Protein AF-A0A348NH69-F1 (afdb_monomer_lite)

Radius of gyration: 19.24 Å; chains: 1; bounding box: 49×35×61 Å

Sequence (227 aa):
MDYQLKTNKATSDFSSMLSFMEHLNDTSVANYKNVLESTLDVDSWLKALAVAFLVGNPDDYRNDANNYYIFFYEGKAVYIPYDNDQCLGIGWNPFGDQSSDLSYLVNMDIYYQRTAQSWFTTADLPLVVNVLQYEDYQTTYENYLYQYTDPDDGIFDYLEFRSEFLTARALYQDELNQQSHLGVRYFSLEDRWIPESWMSHDMMTAEDYYAQKASFVRASVDYHRTH

Secondary structure (DSSP, 8-state):
-----SS-TTT--SHHHHHHHHHHH-TTSTTHHHHHHHHB-HHHHHHHHHHHHHHT-TTSHHHHS-SEEEEEETTEEEEEE---SS-TT----TT--S----THHHHS-TT-----STT--GGG-HHHHHHHTSHHHHHHHHHHHHHHT-TTT-S--HHHHHHHHHHHHHHHHHHHHHH-TTS-----SS-----TTT--SSPPPHHHHHHHHHHHHHHHHHHHTT-

Foldseek 3Di:
DPDDDPPPVVNDDCPLVVVLVVLLPPCVDDPSVVSCVQAAPLLLLLLVLLVCLLFQACCWCLAENDAWDWDDDPNYTHIGGGDSPQTLLRHFQLQPPQALDSCCSAAPFSLDRHHSDPVDDNVVSSSSVVQVVDPVSVVSSLVSLCQLLPPPHHVLDPVVVVVVLVVVCVVPVVVCCVVVVPVFNGSDQPDGDDPPSRDRPDRDRSVRSSVSRSVNSNVSSVVVVVD

Structure (mmCIF, N/CA/C/O backbone):
data_AF-A0A348NH69-F1
#
_entry.id   AF-A0A348NH69-F1
#
loop_
_atom_site.group_PDB
_atom_site.id
_atom_site.type_symbol
_atom_site.label_atom_id
_atom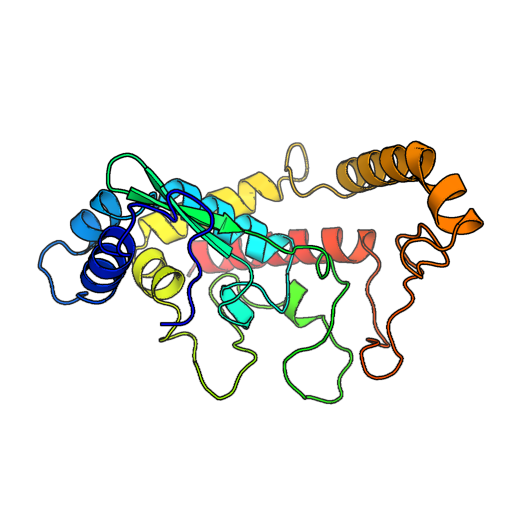_site.label_alt_id
_atom_site.label_comp_id
_atom_site.label_asym_id
_atom_site.label_entity_id
_atom_site.label_seq_id
_atom_site.pdbx_PDB_ins_code
_atom_site.Cartn_x
_atom_site.Cartn_y
_atom_site.Cartn_z
_atom_site.occupancy
_atom_site.B_iso_or_equiv
_atom_site.auth_seq_id
_atom_site.auth_comp_id
_atom_site.auth_asym_id
_atom_site.auth_atom_id
_atom_site.pdbx_PDB_model_num
ATOM 1 N N . MET A 1 1 ? -23.052 8.986 3.016 1.00 57.31 1 MET A N 1
ATOM 2 C CA . MET A 1 1 ? -22.155 7.836 3.230 1.00 57.31 1 MET A CA 1
ATOM 3 C C . MET A 1 1 ? -21.986 7.228 1.859 1.00 57.31 1 MET A C 1
ATOM 5 O O . MET A 1 1 ? -22.970 6.736 1.325 1.00 57.31 1 MET A O 1
ATOM 9 N N . ASP A 1 2 ? -20.800 7.361 1.272 1.00 75.06 2 ASP A N 1
ATOM 10 C CA . ASP A 1 2 ? -20.595 7.129 -0.169 1.00 75.06 2 ASP A CA 1
ATOM 11 C C . ASP A 1 2 ? -20.078 5.713 -0.482 1.00 75.06 2 ASP A C 1
ATOM 13 O O . ASP A 1 2 ? -19.661 5.412 -1.597 1.00 75.06 2 ASP A O 1
ATOM 17 N N . TYR A 1 3 ? -20.176 4.800 0.490 1.00 80.94 3 TYR A N 1
ATOM 18 C CA . TYR A 1 3 ? -19.870 3.385 0.302 1.00 80.94 3 TYR A CA 1
ATOM 19 C C . TYR A 1 3 ? -21.019 2.646 -0.387 1.00 80.94 3 TYR A C 1
ATOM 21 O O . TYR A 1 3 ? -22.194 2.831 -0.069 1.00 80.94 3 TYR A O 1
ATOM 29 N N . GLN A 1 4 ? -20.670 1.733 -1.293 1.00 87.62 4 GLN A N 1
ATOM 30 C CA . GLN A 1 4 ? -21.628 0.880 -1.991 1.00 87.62 4 GLN A CA 1
ATOM 31 C C . GLN A 1 4 ? -21.491 -0.575 -1.548 1.00 87.62 4 GLN A C 1
ATOM 33 O O . GLN A 1 4 ? -20.414 -1.164 -1.647 1.00 87.62 4 GLN A O 1
ATOM 38 N N . LEU A 1 5 ? -22.603 -1.200 -1.158 1.00 89.94 5 LEU A N 1
ATOM 39 C CA . LEU A 1 5 ? -22.640 -2.643 -0.921 1.00 89.94 5 LEU A CA 1
ATOM 40 C C . LEU A 1 5 ? -22.320 -3.396 -2.218 1.00 89.94 5 LEU A C 1
ATOM 42 O O . LEU A 1 5 ? -22.974 -3.188 -3.243 1.00 89.94 5 LEU A O 1
ATOM 46 N N . LYS A 1 6 ? -21.343 -4.305 -2.176 1.00 89.69 6 LYS A N 1
ATOM 47 C CA . LYS A 1 6 ? -21.042 -5.212 -3.298 1.00 89.69 6 LYS A CA 1
ATOM 48 C C . LYS A 1 6 ? -21.719 -6.577 -3.143 1.00 89.69 6 LYS A C 1
ATOM 50 O O . LYS A 1 6 ? -22.167 -7.135 -4.142 1.00 89.69 6 LYS A O 1
ATOM 55 N N . THR A 1 7 ? -21.906 -7.055 -1.913 1.00 87.94 7 THR A N 1
ATOM 56 C CA . THR A 1 7 ? -22.602 -8.310 -1.565 1.00 87.94 7 THR A CA 1
ATOM 57 C C . THR A 1 7 ? -23.801 -8.043 -0.645 1.00 87.94 7 THR A C 1
ATOM 59 O O . THR A 1 7 ? -23.999 -6.917 -0.194 1.00 87.94 7 THR A O 1
ATOM 62 N N . ASN A 1 8 ? -24.651 -9.054 -0.407 1.00 86.19 8 ASN A N 1
ATOM 63 C CA . ASN A 1 8 ? -25.782 -9.002 0.541 1.00 86.19 8 ASN A CA 1
ATOM 64 C C . ASN A 1 8 ? -26.748 -7.808 0.363 1.00 86.19 8 ASN A C 1
ATOM 66 O O . ASN A 1 8 ? -27.405 -7.381 1.309 1.00 86.19 8 ASN A O 1
ATOM 70 N N . LYS A 1 9 ? -26.879 -7.289 -0.866 1.00 86.69 9 LYS A N 1
ATOM 71 C CA . LYS A 1 9 ? -27.628 -6.056 -1.189 1.00 86.69 9 LYS A CA 1
ATOM 72 C C . LYS A 1 9 ? -29.110 -6.076 -0.795 1.00 86.69 9 LYS A C 1
ATOM 74 O O . LYS A 1 9 ? -29.708 -5.021 -0.651 1.00 86.69 9 LYS A O 1
ATOM 79 N N . ALA A 1 10 ? -29.707 -7.261 -0.674 1.00 83.44 10 ALA A N 1
ATOM 80 C CA . ALA A 1 10 ? -31.117 -7.417 -0.321 1.00 83.44 10 ALA A CA 1
ATOM 81 C C . ALA A 1 10 ? -31.381 -7.372 1.194 1.00 83.44 10 ALA A C 1
ATOM 83 O O . ALA A 1 10 ? -32.518 -7.151 1.597 1.00 83.44 10 ALA A O 1
ATOM 84 N N . THR A 1 11 ? -30.363 -7.620 2.023 1.00 79.88 11 THR A N 1
ATOM 85 C CA . THR A 1 11 ? -30.531 -7.854 3.469 1.00 79.88 11 THR A CA 1
ATOM 86 C C . THR A 1 11 ? -29.579 -7.047 4.347 1.00 79.88 11 THR A C 1
ATOM 88 O O . THR A 1 11 ? -29.772 -7.020 5.556 1.00 79.88 11 THR A O 1
ATOM 91 N N . SER A 1 12 ? -28.537 -6.436 3.782 1.00 79.94 12 SER A N 1
ATOM 92 C CA . SER A 1 12 ? -27.535 -5.676 4.533 1.00 79.94 12 SER A CA 1
ATOM 93 C C . SER A 1 12 ? -27.949 -4.213 4.714 1.00 79.94 12 SER A C 1
ATOM 95 O O . SER A 1 12 ? -28.513 -3.603 3.807 1.00 79.94 12 SER A O 1
ATOM 97 N N . ASP A 1 13 ? -27.638 -3.652 5.881 1.00 81.88 13 ASP A N 1
ATOM 98 C CA . ASP A 1 13 ? -28.056 -2.325 6.348 1.00 81.88 13 ASP A CA 1
ATOM 99 C C . ASP A 1 13 ? -26.872 -1.415 6.743 1.00 81.88 13 ASP A C 1
ATOM 101 O O . ASP A 1 13 ? -27.053 -0.434 7.457 1.00 81.88 13 ASP A O 1
ATOM 105 N N . PHE A 1 14 ? -25.653 -1.727 6.282 1.00 89.94 14 PHE A N 1
ATOM 106 C CA . PHE A 1 14 ? -24.397 -1.056 6.665 1.00 89.94 14 PHE A CA 1
ATOM 107 C C . PHE A 1 14 ? -24.049 -1.099 8.166 1.00 89.94 14 PHE A C 1
ATOM 109 O O . PHE A 1 14 ? -23.038 -0.512 8.551 1.00 89.94 14 PHE A O 1
ATOM 116 N N . SER A 1 15 ? -24.792 -1.821 9.011 1.00 91.06 15 SER A N 1
ATOM 117 C CA . SER A 1 15 ? -24.553 -1.874 10.465 1.00 91.06 15 SER A CA 1
ATOM 118 C C . SER A 1 15 ? -23.119 -2.262 10.838 1.00 91.06 15 SER A C 1
ATOM 120 O O . SER A 1 15 ? -22.507 -1.596 11.668 1.00 91.06 15 SER A O 1
ATOM 122 N N . SER A 1 16 ? -22.536 -3.274 10.183 1.00 91.88 16 SER A N 1
ATOM 123 C CA . SER A 1 16 ? -21.136 -3.670 10.416 1.00 91.88 16 SER A CA 1
ATOM 124 C C . SER A 1 16 ? -20.147 -2.555 10.078 1.00 91.88 16 SER A C 1
ATOM 126 O O . SER A 1 16 ? -19.186 -2.350 10.811 1.00 91.88 16 SER A O 1
ATOM 128 N N . MET A 1 17 ? -20.405 -1.799 9.007 1.00 93.44 17 MET A N 1
ATOM 129 C CA . MET A 1 17 ? -19.563 -0.669 8.614 1.00 93.44 17 MET A CA 1
ATOM 130 C C . MET A 1 17 ? -19.690 0.493 9.599 1.00 93.44 17 MET A C 1
ATOM 132 O O . MET A 1 17 ? -18.681 1.072 9.986 1.00 93.44 17 MET A O 1
ATOM 136 N N . LEU A 1 18 ? -20.910 0.817 10.035 1.00 93.00 18 LEU A N 1
ATOM 137 C CA . LEU A 1 18 ? -21.148 1.852 11.043 1.00 93.00 18 LEU A CA 1
ATOM 138 C C . LEU A 1 18 ? -20.455 1.502 12.361 1.00 93.00 18 LEU A C 1
ATOM 140 O O . LEU A 1 18 ? -19.676 2.307 12.857 1.00 93.00 18 LEU A O 1
ATOM 144 N N . SER A 1 19 ? -20.642 0.277 12.859 1.00 93.62 19 SER A N 1
ATOM 145 C CA . SER A 1 19 ? -19.993 -0.187 14.088 1.00 93.62 19 SER A CA 1
ATOM 146 C C . SER A 1 19 ? -18.468 -0.194 13.969 1.00 93.62 19 SER A C 1
ATOM 148 O O . SER A 1 19 ? -17.775 0.204 14.901 1.00 93.62 19 SER A O 1
ATOM 150 N N . PHE A 1 20 ? -17.929 -0.599 12.818 1.00 95.50 20 PHE A N 1
ATOM 151 C CA . PHE A 1 20 ? -16.495 -0.528 12.566 1.00 95.50 20 PHE A CA 1
ATOM 152 C C . PHE A 1 20 ? -15.971 0.909 12.605 1.00 95.50 20 PHE A C 1
ATOM 154 O O . PHE A 1 20 ? -14.990 1.169 13.290 1.00 95.50 20 PHE A O 1
ATOM 161 N N . MET A 1 21 ? -16.636 1.851 11.930 1.00 94.44 21 MET A N 1
ATOM 162 C CA . MET A 1 21 ? -16.245 3.262 11.965 1.00 94.44 21 MET A CA 1
ATOM 163 C C . MET A 1 21 ? -16.371 3.863 13.366 1.00 94.44 21 MET A C 1
ATOM 165 O O . MET A 1 21 ? -15.513 4.646 13.755 1.00 94.44 21 MET A O 1
ATOM 169 N N . GLU A 1 22 ? -17.409 3.519 14.127 1.00 94.19 22 GLU A N 1
ATOM 170 C CA . GLU A 1 22 ? -17.571 3.972 15.513 1.00 94.19 22 GLU A CA 1
ATOM 171 C C . GLU A 1 22 ? -16.397 3.501 16.376 1.00 94.19 22 GLU A C 1
ATOM 173 O O . GLU A 1 22 ? -15.719 4.323 16.991 1.00 94.19 22 GLU A O 1
ATOM 178 N N . HIS A 1 23 ? -16.093 2.200 16.353 1.00 94.81 23 HIS A N 1
ATOM 179 C CA . HIS A 1 23 ? -14.972 1.646 17.109 1.00 94.81 23 HIS A CA 1
ATOM 180 C C . HIS A 1 23 ? -13.622 2.183 16.638 1.00 94.81 23 HIS A C 1
ATOM 182 O O . HIS A 1 23 ? -12.768 2.452 17.470 1.00 94.81 23 HIS A O 1
ATOM 188 N N . LEU A 1 24 ? -13.426 2.364 15.330 1.00 94.88 24 LEU A N 1
ATOM 189 C CA . LEU A 1 24 ? -12.184 2.890 14.768 1.00 94.88 24 LEU A CA 1
ATOM 190 C C . LEU A 1 24 ? -11.984 4.383 15.082 1.00 94.88 24 LEU A C 1
ATOM 192 O O . LEU A 1 24 ? -10.858 4.858 15.041 1.00 94.88 24 LEU A O 1
ATOM 196 N N . ASN A 1 25 ? -13.032 5.154 15.371 1.00 92.31 25 ASN A N 1
ATOM 197 C CA . ASN A 1 25 ? -12.890 6.585 15.665 1.00 92.31 25 ASN A CA 1
ATOM 198 C C . ASN A 1 25 ? -12.935 6.915 17.164 1.00 92.31 25 ASN A C 1
ATOM 200 O O . ASN A 1 25 ? -12.524 8.009 17.548 1.00 92.31 25 ASN A O 1
ATOM 204 N N . ASP A 1 26 ? -13.376 5.995 18.027 1.00 92.19 26 ASP A N 1
ATOM 205 C CA . ASP A 1 26 ? -13.365 6.197 19.480 1.00 92.19 26 ASP A CA 1
ATOM 206 C C . ASP A 1 26 ? -12.018 5.802 20.112 1.00 92.19 26 ASP A C 1
ATOM 208 O O . ASP A 1 26 ? -11.889 4.843 20.877 1.00 92.19 26 ASP A O 1
ATOM 212 N N . THR A 1 27 ? -10.981 6.580 19.801 1.00 88.81 27 THR A N 1
ATOM 213 C CA . THR A 1 27 ? -9.618 6.367 20.321 1.00 88.81 27 THR A CA 1
ATOM 214 C C . THR A 1 27 ? -9.476 6.695 21.813 1.00 88.81 27 THR A C 1
ATOM 216 O O . THR A 1 27 ? -8.430 6.442 22.410 1.00 88.81 27 THR A O 1
ATOM 219 N N . SER A 1 28 ? -10.527 7.240 22.441 1.00 89.31 28 SER A N 1
ATOM 220 C CA . SER A 1 28 ? -10.545 7.609 23.861 1.00 89.31 28 SER A CA 1
ATOM 221 C C . SER A 1 28 ? -10.764 6.418 24.804 1.00 89.31 28 SER A C 1
ATOM 223 O O . SER A 1 28 ? -10.558 6.530 26.017 1.00 89.31 28 SER A O 1
ATOM 225 N N . VAL A 1 29 ? -11.167 5.269 24.254 1.00 86.06 29 VAL A N 1
ATOM 226 C CA . VAL A 1 29 ? -11.482 4.057 25.012 1.00 86.06 29 VAL A CA 1
ATOM 227 C C . VAL A 1 29 ? -10.231 3.484 25.679 1.00 86.06 29 VAL A C 1
ATOM 229 O O . VAL A 1 29 ? -9.174 3.308 25.070 1.00 86.06 29 VAL A O 1
ATOM 232 N N . ALA A 1 30 ? -10.359 3.119 26.957 1.00 87.19 30 ALA A N 1
ATOM 233 C CA . ALA A 1 30 ? -9.313 2.386 27.661 1.00 87.19 30 ALA A CA 1
ATOM 234 C C . ALA A 1 30 ? -9.025 1.048 26.953 1.00 87.19 30 ALA A C 1
ATOM 236 O O . ALA A 1 30 ? -9.945 0.299 26.639 1.00 87.19 30 ALA A O 1
ATOM 237 N N . ASN A 1 31 ? -7.747 0.714 26.753 1.00 91.62 31 ASN A N 1
ATOM 238 C CA . ASN A 1 31 ? -7.311 -0.445 25.959 1.00 91.62 31 ASN A CA 1
ATOM 239 C C . ASN A 1 31 ? -7.756 -0.391 24.485 1.00 91.62 31 ASN A C 1
ATOM 241 O O . ASN A 1 31 ? -8.097 -1.423 23.910 1.00 91.62 31 ASN A O 1
ATOM 245 N N . TYR A 1 32 ? -7.715 0.792 23.863 1.00 96.00 32 TYR A N 1
ATOM 246 C CA . TYR A 1 32 ? -8.059 0.989 22.451 1.00 96.00 32 TYR A CA 1
ATOM 247 C C . TYR A 1 32 ? -7.396 -0.020 21.493 1.00 96.00 32 TYR A C 1
ATOM 249 O O . TYR A 1 32 ? -8.030 -0.505 20.559 1.00 96.00 32 TYR A O 1
ATOM 257 N N . LYS A 1 33 ? -6.161 -0.446 21.778 1.00 96.62 33 LYS A N 1
ATOM 258 C CA . LYS A 1 33 ? -5.484 -1.494 21.004 1.00 96.62 33 LYS A CA 1
ATOM 259 C C . LYS A 1 33 ? -6.280 -2.807 20.926 1.00 96.62 33 LYS A C 1
ATOM 261 O O . LYS A 1 33 ? -6.393 -3.381 19.849 1.00 96.62 33 LYS A O 1
ATOM 266 N N . ASN A 1 34 ? -6.906 -3.239 22.024 1.00 96.44 34 ASN A N 1
ATOM 267 C CA . ASN A 1 34 ? -7.758 -4.435 22.032 1.00 96.44 34 ASN A CA 1
ATOM 268 C C . ASN A 1 34 ? -9.030 -4.221 21.198 1.00 96.44 34 ASN A C 1
ATOM 270 O O . ASN A 1 34 ? -9.524 -5.157 20.572 1.00 96.44 34 ASN A O 1
ATOM 274 N N . VAL A 1 35 ? -9.564 -2.993 21.180 1.00 95.81 35 VAL A N 1
ATOM 275 C CA . VAL A 1 35 ? -10.699 -2.632 20.319 1.00 95.81 35 VAL A CA 1
ATOM 276 C C . VAL A 1 35 ? -10.295 -2.785 18.853 1.00 95.81 35 VAL A C 1
ATOM 278 O O . VAL A 1 35 ? -10.994 -3.485 18.118 1.00 95.81 35 VAL A O 1
ATOM 281 N N . LEU A 1 36 ? -9.138 -2.246 18.448 1.00 96.19 36 LEU A N 1
ATOM 282 C CA . LEU A 1 36 ? -8.591 -2.429 17.097 1.00 96.19 36 LEU A CA 1
ATOM 283 C C . LEU A 1 36 ? -8.444 -3.912 16.742 1.00 96.19 36 LEU A C 1
ATOM 285 O O . LEU A 1 36 ? -8.992 -4.352 15.739 1.00 96.19 36 LEU A O 1
ATOM 289 N N . GLU A 1 37 ? -7.789 -4.708 17.587 1.00 96.62 37 GLU A N 1
ATOM 290 C CA . GLU A 1 37 ? -7.574 -6.144 17.342 1.00 96.62 37 GLU A CA 1
ATOM 291 C C . GLU A 1 37 ? -8.876 -6.955 17.247 1.00 96.62 37 GLU A C 1
ATOM 293 O O . GLU A 1 37 ? -8.926 -7.988 16.571 1.00 96.62 37 GLU A O 1
ATOM 298 N N . SER A 1 38 ? -9.934 -6.511 17.930 1.00 96.00 38 SER A N 1
ATOM 299 C CA . SER A 1 38 ? -11.246 -7.164 17.901 1.00 96.00 38 SER A CA 1
ATOM 300 C C . SER A 1 38 ? -12.103 -6.776 16.694 1.00 96.00 38 SER A C 1
ATOM 302 O O . SER A 1 38 ? -12.999 -7.533 16.330 1.00 96.00 38 SER A O 1
ATOM 304 N N . THR A 1 39 ? -11.823 -5.632 16.066 1.00 96.62 39 THR A N 1
ATOM 305 C CA . THR A 1 39 ? -12.666 -5.036 15.013 1.00 96.62 39 THR A CA 1
ATOM 306 C C . THR A 1 39 ? -11.999 -5.002 13.642 1.00 96.62 39 THR A C 1
ATOM 308 O O . THR A 1 39 ? -12.699 -4.961 12.634 1.00 96.62 39 THR A O 1
ATOM 311 N N . LEU A 1 40 ? -10.670 -5.065 13.583 1.00 98.19 40 LEU A N 1
ATOM 312 C CA . LEU A 1 40 ? -9.855 -5.062 12.373 1.00 98.19 40 LEU A CA 1
ATOM 313 C C . LEU A 1 40 ? -8.968 -6.310 12.354 1.00 98.19 40 LEU A C 1
ATOM 315 O O . LEU A 1 40 ? -8.374 -6.698 13.363 1.00 98.19 40 LEU A O 1
ATOM 319 N N . ASP A 1 41 ? -8.829 -6.930 11.187 1.00 98.31 41 ASP A N 1
ATOM 320 C CA . ASP A 1 41 ? -7.704 -7.819 10.923 1.00 98.31 41 ASP A CA 1
ATOM 321 C C . ASP A 1 41 ? -6.442 -6.973 10.689 1.00 98.31 41 ASP A C 1
ATOM 323 O O . ASP A 1 41 ? -6.115 -6.589 9.562 1.00 98.31 41 ASP A O 1
ATOM 327 N N . VAL A 1 42 ? -5.781 -6.614 11.795 1.00 98.31 42 VAL A N 1
ATOM 328 C CA . VAL A 1 42 ? -4.619 -5.713 11.799 1.00 98.31 42 VAL A CA 1
ATOM 329 C C . VAL A 1 42 ? -3.471 -6.285 10.970 1.00 98.31 42 VAL A C 1
ATOM 331 O O . VAL A 1 42 ? -2.827 -5.544 10.237 1.00 98.31 42 VAL A O 1
ATOM 334 N N . ASP A 1 43 ? -3.236 -7.595 11.038 1.00 98.38 43 ASP A N 1
ATOM 335 C CA . ASP A 1 43 ? -2.144 -8.236 10.305 1.00 98.38 43 ASP A CA 1
ATOM 336 C C . ASP A 1 43 ? -2.349 -8.132 8.788 1.00 98.38 43 ASP A C 1
ATOM 338 O O . ASP A 1 43 ? -1.461 -7.683 8.059 1.00 98.38 43 ASP A O 1
ATOM 342 N N . SER A 1 44 ? -3.553 -8.467 8.313 1.00 98.00 44 SER A N 1
ATOM 343 C CA . SER A 1 44 ? -3.912 -8.313 6.900 1.00 98.00 44 SER A CA 1
ATOM 344 C C . SER A 1 44 ? -3.837 -6.853 6.442 1.00 98.00 44 SER A C 1
ATOM 346 O O . SER A 1 44 ? -3.377 -6.582 5.332 1.00 98.00 44 SER A O 1
ATOM 348 N N . TRP A 1 45 ? -4.223 -5.900 7.297 1.00 98.25 45 TRP A N 1
ATOM 349 C CA . TRP A 1 45 ? -4.070 -4.472 7.011 1.00 98.25 45 TRP A CA 1
ATOM 350 C C . TRP A 1 45 ? -2.601 -4.052 6.875 1.00 98.25 45 TRP A C 1
ATOM 352 O O . TRP A 1 45 ? -2.259 -3.383 5.905 1.00 98.25 45 TRP A O 1
ATOM 362 N N . LEU A 1 46 ? -1.719 -4.471 7.787 1.00 98.75 46 LEU A N 1
ATOM 363 C CA . LEU A 1 46 ? -0.293 -4.127 7.735 1.00 98.75 46 LEU A CA 1
ATOM 364 C C . LEU A 1 46 ? 0.394 -4.686 6.480 1.00 98.75 46 LEU A C 1
ATOM 366 O O . LEU A 1 46 ? 1.199 -3.984 5.865 1.00 98.75 46 LEU A O 1
ATOM 370 N N . LYS A 1 47 ? 0.034 -5.901 6.044 1.00 98.62 47 LYS A N 1
ATOM 371 C CA . LYS A 1 47 ? 0.495 -6.460 4.759 1.00 98.62 47 LYS A CA 1
ATOM 372 C C . LYS A 1 47 ? 0.009 -5.630 3.578 1.00 98.62 47 LYS A C 1
ATOM 374 O O . LYS A 1 47 ? 0.800 -5.285 2.702 1.00 98.62 47 LYS A O 1
ATOM 379 N N . ALA A 1 48 ? -1.282 -5.293 3.558 1.00 97.62 48 ALA A N 1
ATOM 380 C CA . ALA A 1 48 ? -1.864 -4.480 2.496 1.00 97.62 48 ALA A CA 1
ATOM 381 C C . ALA A 1 48 ? -1.225 -3.088 2.438 1.00 97.62 48 ALA A C 1
ATOM 383 O O . ALA A 1 48 ? -0.952 -2.597 1.348 1.00 97.62 48 ALA A O 1
ATOM 384 N N . LEU A 1 49 ? -0.931 -2.485 3.592 1.00 97.69 49 LEU A N 1
ATOM 385 C CA . LEU A 1 49 ? -0.254 -1.198 3.684 1.00 97.69 49 LEU A CA 1
ATOM 386 C C . LEU A 1 49 ? 1.173 -1.266 3.126 1.00 97.69 49 LEU A C 1
ATOM 388 O O . LEU A 1 49 ? 1.558 -0.390 2.354 1.00 97.69 49 LEU A O 1
ATOM 392 N N . ALA A 1 50 ? 1.932 -2.315 3.461 1.00 98.06 50 ALA A N 1
ATOM 393 C CA . ALA A 1 50 ? 3.276 -2.535 2.925 1.00 98.06 50 ALA A CA 1
ATOM 394 C C . ALA A 1 50 ? 3.254 -2.703 1.400 1.00 98.06 50 ALA A C 1
ATOM 396 O O . ALA A 1 50 ? 4.007 -2.032 0.699 1.00 98.06 50 ALA A O 1
ATOM 397 N N . VAL A 1 51 ? 2.344 -3.525 0.869 1.00 96.81 51 VAL A N 1
ATOM 398 C CA . VAL A 1 51 ? 2.186 -3.689 -0.584 1.00 96.81 51 VAL A CA 1
ATOM 399 C C . VAL A 1 51 ? 1.762 -2.378 -1.243 1.00 96.81 51 VAL A C 1
ATOM 401 O O . VAL A 1 51 ? 2.384 -1.983 -2.222 1.00 96.81 51 VAL A O 1
ATOM 404 N N . ALA A 1 52 ? 0.765 -1.673 -0.701 1.00 95.12 52 ALA A N 1
ATOM 405 C CA . ALA A 1 52 ? 0.295 -0.393 -1.231 1.00 95.12 52 ALA A CA 1
ATOM 406 C C . ALA A 1 52 ? 1.426 0.643 -1.290 1.00 95.12 52 ALA A C 1
ATOM 408 O O . ALA A 1 52 ? 1.595 1.333 -2.297 1.00 95.12 52 ALA A O 1
ATOM 409 N N . PHE A 1 53 ? 2.251 0.704 -0.239 1.00 95.69 53 PHE A N 1
ATOM 410 C CA . PHE A 1 53 ? 3.431 1.556 -0.209 1.00 95.69 53 PHE A CA 1
ATOM 411 C C . PHE A 1 53 ? 4.450 1.179 -1.286 1.00 95.69 53 PHE A C 1
ATOM 413 O O . PHE A 1 53 ? 4.971 2.080 -1.942 1.00 95.69 53 PHE A O 1
ATOM 420 N N . LEU A 1 54 ? 4.727 -0.116 -1.471 1.00 96.25 54 LEU A N 1
ATOM 421 C CA . LEU A 1 54 ? 5.696 -0.626 -2.445 1.00 96.25 54 LEU A CA 1
ATOM 422 C C . LEU A 1 54 ? 5.253 -0.420 -3.889 1.00 96.25 54 LEU A C 1
ATOM 424 O O . LEU A 1 54 ? 6.052 0.046 -4.692 1.00 96.25 54 LEU A O 1
ATOM 428 N N . VAL A 1 55 ? 3.998 -0.731 -4.219 1.00 93.44 55 VAL A N 1
ATOM 429 C CA . VAL A 1 55 ? 3.496 -0.552 -5.588 1.00 93.44 55 VAL A CA 1
ATOM 430 C C . VAL A 1 55 ? 3.257 0.918 -5.914 1.00 93.44 55 VAL A C 1
ATOM 432 O O . VAL A 1 55 ? 3.350 1.296 -7.074 1.00 93.44 55 VAL A O 1
ATOM 435 N N . GLY A 1 56 ? 2.974 1.752 -4.910 1.00 90.88 56 GLY A N 1
ATOM 436 C CA . GLY A 1 56 ? 2.862 3.197 -5.067 1.00 90.88 56 GLY A CA 1
ATOM 437 C C . GLY A 1 56 ? 1.733 3.604 -6.008 1.00 90.88 56 GLY A C 1
ATOM 438 O O . GLY A 1 56 ? 1.991 4.091 -7.104 1.00 90.88 56 GLY A O 1
ATOM 439 N N . ASN A 1 57 ? 0.488 3.438 -5.570 1.00 90.25 57 ASN A N 1
ATOM 440 C CA . ASN A 1 57 ? -0.675 3.925 -6.305 1.00 90.25 57 ASN A CA 1
ATOM 441 C C . ASN A 1 57 ? -1.068 5.341 -5.821 1.00 90.25 57 ASN A C 1
ATOM 443 O O . ASN A 1 57 ? -1.320 5.516 -4.625 1.00 90.25 57 ASN A O 1
ATOM 447 N N . PRO A 1 58 ? -1.106 6.360 -6.705 1.00 87.69 58 PRO A N 1
ATOM 448 C CA . PRO A 1 58 ? -1.453 7.738 -6.349 1.00 87.69 58 PRO A CA 1
ATOM 449 C C . PRO A 1 58 ? -2.898 7.916 -5.861 1.00 87.69 58 PRO A C 1
ATOM 451 O O . PRO A 1 58 ? -3.184 8.919 -5.219 1.00 87.69 58 PRO A O 1
ATOM 454 N N . ASP A 1 59 ? -3.784 6.966 -6.158 1.00 89.00 59 ASP A N 1
ATOM 455 C CA . ASP A 1 59 ? -5.222 6.992 -5.861 1.00 89.00 59 ASP A CA 1
ATOM 456 C C . ASP A 1 59 ? -5.606 5.898 -4.840 1.00 89.00 59 ASP A C 1
ATOM 458 O O . ASP A 1 59 ? -6.766 5.519 -4.704 1.00 89.00 59 ASP A O 1
ATOM 462 N N . ASP A 1 60 ? -4.632 5.314 -4.131 1.00 92.56 60 ASP A N 1
ATOM 463 C CA . ASP A 1 60 ? -4.923 4.372 -3.046 1.00 92.56 60 ASP A CA 1
ATOM 464 C C . ASP A 1 60 ? -5.418 5.083 -1.776 1.00 92.56 60 ASP A C 1
ATOM 466 O O . ASP A 1 60 ? -5.440 6.312 -1.659 1.00 92.56 60 ASP A O 1
ATOM 470 N N . TYR A 1 61 ? -5.781 4.289 -0.769 1.00 93.62 61 TYR A N 1
ATOM 471 C CA . TYR A 1 61 ? -6.243 4.794 0.519 1.00 93.62 61 TYR A CA 1
ATOM 472 C C . TYR A 1 61 ? -5.283 5.814 1.152 1.00 93.62 61 TYR A C 1
ATOM 474 O O . TYR A 1 61 ? -5.728 6.746 1.817 1.00 93.62 61 TYR A O 1
ATOM 482 N N . ARG A 1 62 ? -3.969 5.655 0.963 1.00 91.44 62 ARG A N 1
ATOM 483 C CA . ARG A 1 62 ? -2.954 6.493 1.611 1.00 91.44 62 ARG A CA 1
ATOM 484 C C . ARG A 1 62 ? -2.885 7.892 1.013 1.00 91.44 62 ARG A C 1
ATOM 486 O O . ARG A 1 62 ? -2.589 8.842 1.736 1.00 91.44 62 ARG A O 1
ATOM 493 N N . ASN A 1 63 ? -3.128 8.003 -0.289 1.00 88.19 63 ASN A N 1
ATOM 494 C CA . ASN A 1 63 ? -2.962 9.248 -1.028 1.00 88.19 63 ASN A CA 1
ATOM 495 C C . ASN A 1 63 ? -4.299 9.934 -1.341 1.00 88.19 63 ASN A C 1
ATOM 497 O O . ASN A 1 63 ? -4.351 11.160 -1.273 1.00 88.19 63 ASN A O 1
ATOM 501 N N . ASP A 1 64 ? -5.376 9.184 -1.611 1.00 89.56 64 ASP A N 1
ATOM 502 C CA . ASP A 1 64 ? -6.693 9.736 -1.991 1.00 89.56 64 ASP A CA 1
ATOM 503 C C . ASP A 1 64 ? -7.888 9.104 -1.239 1.00 89.56 64 ASP A C 1
ATOM 505 O O . ASP A 1 64 ? -9.046 9.288 -1.604 1.00 89.56 64 ASP A O 1
ATOM 509 N N . ALA A 1 65 ? -7.641 8.335 -0.168 1.00 91.25 65 ALA A N 1
ATOM 510 C CA . ALA A 1 65 ? -8.694 7.648 0.595 1.00 91.25 65 ALA A CA 1
ATOM 511 C C . ALA A 1 65 ? -9.644 6.808 -0.295 1.00 91.25 65 ALA A C 1
ATOM 513 O O . ALA A 1 65 ? -10.835 6.668 0.003 1.00 91.25 65 ALA A O 1
ATOM 514 N N . ASN A 1 66 ? -9.104 6.228 -1.372 1.00 91.06 66 ASN A N 1
ATOM 515 C CA . ASN A 1 66 ? -9.848 5.577 -2.449 1.00 91.06 66 ASN A CA 1
ATOM 516 C C . ASN A 1 66 ? -9.280 4.174 -2.778 1.00 91.06 66 ASN A C 1
ATOM 518 O O . ASN A 1 66 ? -8.307 3.720 -2.173 1.00 91.06 66 ASN A O 1
ATOM 522 N N . ASN A 1 67 ? -9.930 3.444 -3.691 1.00 93.88 67 ASN A N 1
ATOM 523 C CA . ASN A 1 67 ? -9.479 2.162 -4.248 1.00 93.88 67 ASN A CA 1
ATOM 524 C C . ASN A 1 67 ? -9.311 1.016 -3.239 1.00 93.88 67 ASN A C 1
ATOM 526 O O . ASN A 1 67 ? -8.322 0.278 -3.225 1.00 93.88 67 ASN A O 1
ATOM 530 N N . TYR A 1 68 ? -10.342 0.804 -2.421 1.00 95.38 68 TYR A N 1
ATOM 531 C CA . TYR A 1 68 ? -10.415 -0.349 -1.529 1.00 95.38 68 TYR A CA 1
ATOM 532 C C . TYR A 1 68 ? -11.837 -0.845 -1.289 1.00 95.38 68 TYR A C 1
ATOM 534 O O . TYR A 1 68 ? -12.833 -0.140 -1.465 1.00 95.38 68 TYR A O 1
ATOM 542 N N . TYR A 1 69 ? -11.910 -2.082 -0.814 1.00 96.00 69 TYR A N 1
ATOM 543 C CA . TYR A 1 69 ? -13.082 -2.649 -0.173 1.00 96.00 69 TYR A CA 1
ATOM 544 C C . TYR A 1 69 ? -12.791 -2.930 1.296 1.00 96.00 69 TYR A C 1
ATOM 546 O O . TYR A 1 69 ? -11.670 -3.277 1.668 1.00 96.00 69 TYR A O 1
ATOM 554 N N . ILE A 1 70 ? -13.838 -2.854 2.116 1.00 96.19 70 ILE A N 1
ATOM 555 C CA . ILE A 1 70 ? -13.846 -3.434 3.456 1.00 96.19 70 ILE A CA 1
ATOM 556 C C . ILE A 1 70 ? -14.778 -4.639 3.433 1.00 96.19 70 ILE A C 1
ATOM 558 O O . ILE A 1 70 ? -15.969 -4.521 3.130 1.00 96.19 70 ILE A O 1
ATOM 562 N N . PHE A 1 71 ? -14.225 -5.808 3.733 1.00 96.00 71 PHE A N 1
ATOM 563 C CA . PHE A 1 71 ? -14.970 -7.047 3.876 1.00 96.00 71 PHE A CA 1
ATOM 564 C C . PHE A 1 71 ? -15.117 -7.395 5.355 1.00 96.00 71 PHE A C 1
ATOM 566 O O . PHE A 1 71 ? -14.141 -7.377 6.094 1.00 96.00 71 PHE A O 1
ATOM 573 N N . PHE A 1 72 ? -16.333 -7.720 5.791 1.00 95.31 72 PHE A N 1
ATOM 574 C CA . PHE A 1 72 ? -16.591 -8.120 7.172 1.00 95.31 72 PHE A CA 1
ATOM 575 C C . PHE A 1 72 ? -16.680 -9.640 7.279 1.00 95.31 72 PHE A C 1
ATOM 577 O O . PHE A 1 72 ? -17.578 -10.252 6.696 1.00 95.31 72 PHE A O 1
ATOM 584 N N . TYR A 1 73 ? -15.773 -10.233 8.051 1.00 92.25 73 TYR A N 1
ATOM 585 C CA . TYR A 1 73 ? -15.708 -11.669 8.309 1.00 92.25 73 TYR A CA 1
ATOM 586 C C . TYR A 1 73 ? -15.552 -11.921 9.807 1.00 92.25 73 TYR A C 1
ATOM 588 O O . TYR A 1 73 ? -14.668 -11.353 10.440 1.00 92.25 73 TYR A O 1
ATOM 596 N N . GLU A 1 74 ? -16.443 -12.735 10.381 1.00 89.88 74 GLU A N 1
ATOM 597 C CA . GLU A 1 74 ? -16.413 -13.108 11.808 1.00 89.88 74 GLU A CA 1
ATOM 598 C C . GLU A 1 74 ? -16.271 -11.908 12.774 1.00 89.88 74 GLU A C 1
ATOM 600 O O . GLU A 1 74 ? -15.624 -11.989 13.813 1.00 89.88 74 GLU A O 1
ATOM 605 N N . GLY A 1 75 ? -16.899 -10.776 12.434 1.00 88.88 75 GLY A N 1
ATOM 606 C CA . GLY A 1 75 ? -16.894 -9.556 13.252 1.00 88.88 75 GLY A CA 1
ATOM 607 C C . GLY A 1 75 ? -15.704 -8.619 13.021 1.00 88.88 75 GLY A C 1
ATOM 608 O O . GLY A 1 75 ? -15.700 -7.524 13.576 1.00 88.88 75 GLY A O 1
ATOM 609 N N . LYS A 1 76 ? -14.742 -8.997 12.171 1.00 96.19 76 LYS A N 1
ATOM 610 C CA . LYS A 1 76 ? -13.582 -8.174 11.814 1.00 96.19 76 LYS A CA 1
ATOM 611 C C . LYS A 1 76 ? -13.703 -7.579 10.418 1.00 96.19 76 LYS A C 1
ATOM 613 O O . LYS A 1 76 ? -14.192 -8.230 9.494 1.00 96.19 76 LYS A O 1
ATOM 618 N N . ALA A 1 77 ? -13.220 -6.354 10.268 1.00 97.94 77 ALA A N 1
ATOM 619 C CA . ALA A 1 77 ? -12.950 -5.721 8.990 1.00 97.94 77 ALA A CA 1
ATOM 620 C C . ALA A 1 77 ? -11.659 -6.286 8.382 1.00 97.94 77 ALA A C 1
ATOM 622 O O . ALA A 1 77 ? -10.639 -6.391 9.058 1.00 97.94 77 ALA A O 1
ATOM 623 N N . VAL A 1 78 ? -11.698 -6.600 7.093 1.00 97.75 78 VAL A N 1
ATOM 624 C CA . VAL A 1 78 ? -10.553 -6.983 6.268 1.00 97.75 78 VAL A CA 1
ATOM 625 C C . VAL A 1 78 ? -10.452 -5.970 5.137 1.00 97.75 78 VAL A C 1
ATOM 627 O O . VAL A 1 78 ? -11.403 -5.789 4.372 1.00 97.75 78 VAL A O 1
ATOM 630 N N . TYR A 1 79 ? -9.309 -5.297 5.050 1.00 97.31 79 TYR A N 1
ATOM 631 C CA . TYR A 1 79 ? -9.020 -4.362 3.970 1.00 97.31 79 TYR A CA 1
ATOM 632 C C . TYR A 1 79 ? -8.598 -5.123 2.714 1.00 97.31 79 TYR A C 1
ATOM 634 O O . TYR A 1 79 ? -7.766 -6.027 2.777 1.00 97.31 79 TYR A O 1
ATOM 642 N N . ILE A 1 80 ? -9.154 -4.739 1.569 1.00 96.81 80 ILE A N 1
ATOM 643 C CA . ILE A 1 80 ? -8.835 -5.336 0.274 1.00 96.81 80 ILE A CA 1
ATOM 644 C C . ILE A 1 80 ? -8.505 -4.198 -0.698 1.00 96.81 80 ILE A C 1
ATOM 646 O O . ILE A 1 80 ? -9.409 -3.420 -1.014 1.00 96.81 80 ILE A O 1
ATOM 650 N N . PRO A 1 81 ? -7.256 -4.084 -1.187 1.00 95.12 81 PRO A N 1
ATOM 651 C CA . PRO A 1 81 ? -6.917 -3.088 -2.193 1.00 95.12 81 PRO A CA 1
ATOM 652 C C . PRO A 1 81 ? -7.606 -3.407 -3.523 1.00 95.12 81 PRO A C 1
ATOM 654 O O . PRO A 1 81 ? -7.861 -4.566 -3.860 1.00 95.12 81 PRO A O 1
ATOM 657 N N . TYR A 1 82 ? -7.891 -2.370 -4.294 1.00 93.62 82 TYR A N 1
ATOM 658 C CA . TYR A 1 82 ? -8.487 -2.453 -5.621 1.00 93.62 82 TYR A CA 1
ATOM 659 C C . TYR A 1 82 ? -7.798 -1.441 -6.559 1.00 93.62 82 TYR A C 1
ATOM 661 O O . TYR A 1 82 ? -6.974 -0.662 -6.100 1.00 93.62 82 TYR A O 1
ATOM 669 N N . ASP A 1 83 ? -8.074 -1.517 -7.863 1.00 92.94 83 ASP A N 1
ATOM 670 C CA . ASP A 1 83 ? -7.644 -0.547 -8.891 1.00 92.94 83 ASP A CA 1
ATOM 671 C C . ASP A 1 83 ? -6.150 -0.160 -8.877 1.00 92.94 83 ASP A C 1
ATOM 673 O O . ASP A 1 83 ? -5.770 0.993 -8.707 1.00 92.94 83 ASP A O 1
ATOM 677 N N . ASN A 1 84 ? -5.268 -1.154 -9.025 1.00 90.56 84 ASN A N 1
ATOM 678 C CA . ASN A 1 84 ? -3.813 -0.939 -9.073 1.00 90.56 84 ASN A CA 1
ATOM 679 C C . ASN A 1 84 ? -3.278 -0.877 -10.514 1.00 90.56 84 ASN A C 1
ATOM 681 O O . ASN A 1 84 ? -2.215 -1.412 -10.813 1.00 90.56 84 ASN A O 1
ATOM 685 N N . ASP A 1 85 ? -4.016 -0.275 -11.439 1.00 85.94 85 ASP A N 1
ATOM 686 C CA . ASP A 1 85 ? -3.570 -0.057 -12.822 1.00 85.94 85 ASP A CA 1
ATOM 687 C C . ASP A 1 85 ? -2.588 1.129 -12.946 1.00 85.94 85 ASP A C 1
ATOM 689 O O . ASP A 1 85 ? -1.716 1.123 -13.829 1.00 85.94 85 ASP A O 1
ATOM 693 N N . GLN A 1 86 ? -2.705 2.100 -12.029 1.00 84.38 86 GLN A N 1
ATOM 694 C CA . GLN A 1 86 ? -1.806 3.241 -11.823 1.00 84.38 86 GLN A CA 1
ATOM 695 C C . GLN A 1 86 ? -0.835 2.943 -10.673 1.00 84.38 86 GLN A C 1
ATOM 697 O O . GLN A 1 86 ? -1.058 3.326 -9.529 1.00 84.38 86 GLN A O 1
ATOM 702 N N . CYS A 1 87 ? 0.226 2.194 -10.943 1.00 87.56 87 CYS A N 1
ATOM 703 C CA . CYS A 1 87 ? 1.249 1.879 -9.952 1.00 87.56 87 CYS A CA 1
ATOM 704 C C . CYS A 1 87 ? 2.604 1.637 -10.633 1.00 87.56 87 CYS A C 1
ATOM 706 O O . CYS A 1 87 ? 2.725 1.712 -11.858 1.00 87.56 87 CYS A O 1
ATOM 708 N N . LEU A 1 88 ? 3.627 1.324 -9.838 1.00 88.56 88 LEU A N 1
ATOM 709 C CA . LEU A 1 88 ? 4.958 0.913 -10.291 1.00 88.56 88 LEU A CA 1
ATOM 710 C C . LEU A 1 88 ? 5.653 1.976 -11.154 1.00 88.56 88 LEU A C 1
ATOM 712 O O . LEU A 1 88 ? 6.228 1.675 -12.197 1.00 88.56 88 LEU A O 1
ATOM 716 N N . GLY A 1 89 ? 5.570 3.237 -10.719 1.00 80.81 89 GLY A N 1
ATOM 717 C CA . GLY A 1 89 ? 6.200 4.378 -11.398 1.00 80.81 89 GLY A CA 1
ATOM 718 C C . GLY A 1 89 ? 5.398 4.935 -12.573 1.00 80.81 89 GLY A C 1
ATOM 719 O O . GLY A 1 89 ? 5.867 5.839 -13.263 1.00 80.81 89 GLY A O 1
ATOM 720 N N . ILE A 1 90 ? 4.183 4.425 -12.782 1.00 78.00 90 ILE A N 1
ATOM 721 C CA . ILE A 1 90 ? 3.262 4.837 -13.836 1.00 78.00 90 ILE A CA 1
ATOM 722 C C . ILE A 1 90 ? 1.963 5.293 -13.175 1.00 78.00 90 ILE A C 1
ATOM 724 O O . ILE A 1 90 ? 1.403 4.590 -12.337 1.00 78.00 90 ILE A O 1
ATOM 728 N N . GLY A 1 91 ? 1.475 6.473 -13.542 1.00 76.50 91 GLY A N 1
ATOM 729 C CA . GLY A 1 91 ? 0.322 7.054 -12.873 1.00 76.50 91 GLY A CA 1
ATOM 730 C C . GLY A 1 91 ? -0.037 8.440 -13.373 1.00 76.50 91 GLY A C 1
ATOM 731 O O . GLY A 1 91 ? 0.690 9.047 -14.163 1.00 76.50 91 GLY A O 1
ATOM 732 N N . TRP A 1 92 ? -1.138 8.955 -12.840 1.00 76.00 92 TRP A N 1
ATOM 733 C CA . TRP A 1 92 ? -1.429 10.382 -12.840 1.00 76.00 92 TRP A CA 1
ATOM 734 C C . TRP A 1 92 ? -0.855 11.020 -11.567 1.00 76.00 92 TRP A C 1
ATOM 736 O O . TRP A 1 92 ? -0.758 10.364 -10.530 1.00 76.00 92 TRP A O 1
ATOM 746 N N . ASN A 1 93 ? -0.464 12.294 -11.638 1.00 78.38 93 ASN A N 1
ATOM 747 C CA . ASN A 1 93 ? -0.058 13.059 -10.461 1.00 78.38 93 ASN A CA 1
ATOM 748 C C . ASN A 1 93 ? -1.289 13.760 -9.855 1.00 78.38 93 ASN A C 1
ATOM 750 O O . ASN A 1 93 ? -1.866 14.630 -10.518 1.00 78.38 93 ASN A O 1
ATOM 754 N N . PRO A 1 94 ? -1.672 13.442 -8.605 1.00 76.75 94 PRO A N 1
ATOM 755 C CA . PRO A 1 94 ? -2.900 13.950 -8.023 1.00 76.75 94 PRO A CA 1
ATOM 756 C C . PRO A 1 94 ? -2.750 15.270 -7.255 1.00 76.75 94 PRO A C 1
ATOM 758 O O . PRO A 1 94 ? -3.738 15.830 -6.793 1.00 76.75 94 PRO A O 1
ATOM 761 N N . PHE A 1 95 ? -1.538 15.823 -7.158 1.00 76.44 95 PHE A N 1
ATOM 762 C CA . PHE A 1 95 ? -1.245 16.979 -6.302 1.00 76.44 95 PHE A CA 1
ATOM 763 C C . PHE A 1 95 ? -1.436 18.340 -6.976 1.00 76.44 95 PHE A C 1
ATOM 765 O O . PHE A 1 95 ? -1.217 19.374 -6.343 1.00 76.44 95 PHE A O 1
ATOM 772 N N . GLY A 1 96 ? -1.821 18.366 -8.255 1.00 65.50 96 GLY A N 1
ATOM 773 C CA . GLY A 1 96 ? -2.100 19.599 -9.000 1.00 65.50 96 GLY A CA 1
ATOM 774 C C . GLY A 1 96 ? -0.896 20.532 -9.183 1.00 65.50 96 GLY A C 1
ATOM 775 O O . GLY A 1 96 ? -1.031 21.593 -9.800 1.00 65.50 96 GLY A O 1
ATOM 776 N N . ASP A 1 97 ? 0.284 20.155 -8.684 1.00 67.75 97 ASP A N 1
ATOM 777 C CA . ASP A 1 97 ? 1.526 20.707 -9.183 1.00 67.75 97 ASP A CA 1
ATOM 778 C C . ASP A 1 97 ? 1.636 20.276 -10.656 1.00 67.75 97 ASP A C 1
ATOM 780 O O . ASP A 1 97 ? 1.324 19.149 -11.025 1.00 67.75 97 ASP A O 1
ATOM 784 N N . GLN A 1 98 ? 1.996 21.193 -11.557 1.00 54.38 98 GLN A N 1
ATOM 785 C CA . GLN A 1 98 ? 2.161 20.854 -12.981 1.00 54.38 98 GLN A CA 1
ATOM 786 C C . GLN A 1 98 ? 3.376 19.937 -13.214 1.00 54.38 98 GLN A C 1
ATOM 788 O O . GLN A 1 98 ? 3.840 19.803 -14.345 1.00 54.38 98 GLN A O 1
ATOM 793 N N . SER A 1 99 ? 3.942 19.361 -12.148 1.00 56.50 99 SER A N 1
ATOM 794 C CA . SER A 1 99 ? 5.020 18.413 -12.278 1.00 56.50 99 SER A CA 1
ATOM 795 C C . SER A 1 99 ? 4.431 17.086 -12.725 1.00 56.50 99 SER A C 1
ATOM 797 O O . SER A 1 99 ? 3.409 16.604 -12.251 1.00 56.50 99 SER A O 1
ATOM 799 N N . SER A 1 100 ? 5.105 16.470 -13.667 1.00 58.25 100 SER A N 1
ATOM 800 C CA . SER A 1 100 ? 4.916 15.071 -13.990 1.00 58.25 100 SER A CA 1
ATOM 801 C C . SER A 1 100 ? 5.597 14.133 -12.996 1.00 58.25 100 SER A C 1
ATOM 803 O O . SER A 1 100 ? 5.713 12.938 -13.262 1.00 58.25 100 SER A O 1
ATOM 805 N N . ASP A 1 101 ? 6.126 14.672 -11.902 1.00 69.31 101 ASP A N 1
ATOM 806 C CA . ASP A 1 101 ? 7.101 13.984 -11.084 1.00 69.31 101 ASP A CA 1
ATOM 807 C C . ASP A 1 101 ? 6.415 13.001 -10.130 1.00 69.31 101 ASP A C 1
ATOM 809 O O . ASP A 1 101 ? 5.797 13.372 -9.131 1.00 69.31 101 ASP A O 1
ATOM 813 N N . LEU A 1 102 ? 6.543 11.716 -10.454 1.00 75.88 102 LEU A N 1
ATOM 814 C CA . LEU A 1 102 ? 6.088 10.612 -9.617 1.00 75.88 102 LEU A CA 1
ATOM 815 C C . LEU A 1 102 ? 7.172 10.142 -8.632 1.00 75.88 102 LEU A C 1
ATOM 817 O O . LEU A 1 102 ? 6.988 9.123 -7.967 1.00 75.88 102 LEU A O 1
ATOM 821 N N . SER A 1 103 ? 8.289 10.868 -8.489 1.00 79.50 103 SER A N 1
ATOM 822 C CA . SER A 1 103 ? 9.389 10.505 -7.585 1.00 79.50 103 SER A CA 1
ATOM 823 C C . SER A 1 103 ? 8.948 10.359 -6.132 1.00 79.50 103 SER A C 1
ATOM 825 O O . SER A 1 103 ? 9.503 9.522 -5.422 1.00 79.50 103 SER A O 1
ATOM 827 N N . TYR A 1 104 ? 7.894 11.068 -5.709 1.00 82.12 104 TYR A N 1
ATOM 828 C CA . TYR A 1 104 ? 7.300 10.917 -4.376 1.00 82.12 104 TYR A CA 1
ATOM 829 C C . TYR A 1 104 ? 6.795 9.485 -4.108 1.00 82.12 104 TYR A C 1
ATOM 831 O O . TYR A 1 104 ? 6.792 9.028 -2.967 1.00 82.12 104 TYR A O 1
ATOM 839 N N . LEU A 1 105 ? 6.409 8.727 -5.143 1.00 85.75 105 LEU A N 1
ATOM 840 C CA . LEU A 1 105 ? 6.042 7.316 -4.992 1.00 85.75 105 LEU A CA 1
ATOM 841 C C . LEU A 1 105 ? 7.248 6.446 -4.625 1.00 85.75 105 LEU A C 1
ATOM 843 O O . LEU A 1 105 ? 7.060 5.347 -4.108 1.00 85.75 105 LEU A O 1
ATOM 847 N N . VAL A 1 106 ? 8.468 6.923 -4.871 1.00 88.19 106 VAL A N 1
ATOM 848 C CA . VAL A 1 106 ? 9.721 6.238 -4.543 1.00 88.19 106 VAL A CA 1
ATOM 849 C C . VAL A 1 106 ? 10.318 6.747 -3.238 1.00 88.19 106 VAL A C 1
ATOM 851 O O . VAL A 1 106 ? 10.639 5.934 -2.377 1.00 88.19 106 VAL A O 1
ATOM 854 N N . ASN A 1 107 ? 10.459 8.065 -3.085 1.00 85.56 107 ASN A N 1
ATOM 855 C CA . ASN A 1 107 ? 11.363 8.685 -2.110 1.00 85.56 107 ASN A CA 1
ATOM 856 C C . ASN A 1 107 ? 10.679 9.320 -0.883 1.00 85.56 107 ASN A C 1
ATOM 858 O O . ASN A 1 107 ? 11.293 10.134 -0.189 1.00 85.56 107 ASN A O 1
ATOM 862 N N . MET A 1 108 ? 9.425 8.965 -0.604 1.00 87.50 108 MET A N 1
ATOM 863 C CA . MET A 1 108 ? 8.741 9.387 0.621 1.00 87.50 108 MET A CA 1
ATOM 864 C C . MET A 1 108 ? 9.002 8.431 1.771 1.00 87.50 108 MET A C 1
ATOM 866 O O . MET A 1 108 ? 8.957 7.224 1.579 1.00 87.50 108 MET A O 1
ATOM 870 N N . ASP A 1 109 ? 9.207 8.980 2.967 1.00 93.56 109 ASP A N 1
ATOM 871 C CA . ASP A 1 109 ? 9.364 8.203 4.195 1.00 93.56 109 ASP A CA 1
ATOM 872 C C . ASP A 1 109 ? 8.231 7.178 4.398 1.00 93.56 109 ASP A C 1
ATOM 874 O O . ASP A 1 109 ? 7.070 7.463 4.098 1.00 93.56 109 ASP A O 1
ATOM 878 N N . ILE A 1 110 ? 8.558 5.995 4.930 1.00 95.06 110 ILE A N 1
ATOM 879 C CA . ILE A 1 110 ? 7.617 4.869 5.068 1.00 95.06 110 ILE A CA 1
ATOM 880 C C . ILE A 1 110 ? 6.405 5.163 5.966 1.00 95.06 110 ILE A C 1
ATOM 882 O O . ILE A 1 110 ? 5.394 4.463 5.851 1.00 95.06 110 ILE A O 1
ATOM 886 N N . TYR A 1 111 ? 6.478 6.188 6.823 1.00 93.88 111 TYR A N 1
ATOM 887 C CA . TYR A 1 111 ? 5.376 6.645 7.673 1.00 93.88 111 TYR A CA 1
ATOM 888 C C . TYR A 1 111 ? 4.648 7.876 7.126 1.00 93.88 111 TYR A C 1
ATOM 890 O O . TYR A 1 111 ? 3.572 8.230 7.615 1.00 93.88 111 TYR A O 1
ATOM 898 N N . TYR A 1 112 ? 5.193 8.523 6.098 1.00 89.38 112 TYR A N 1
ATOM 899 C CA . TYR A 1 112 ? 4.624 9.738 5.539 1.00 89.38 112 TYR A CA 1
ATOM 900 C C . TYR A 1 112 ? 3.533 9.434 4.506 1.00 89.38 112 TYR A C 1
ATOM 902 O O . TYR A 1 112 ? 3.743 8.683 3.554 1.00 89.38 112 TYR A O 1
ATOM 910 N N . GLN A 1 113 ? 2.366 10.064 4.677 1.00 86.12 113 GLN A N 1
ATOM 911 C CA . GLN A 1 113 ? 1.258 9.997 3.720 1.00 86.12 113 GLN A CA 1
ATOM 912 C C . GLN A 1 113 ? 1.062 11.370 3.082 1.00 86.12 113 GLN A C 1
ATOM 914 O O . GLN A 1 113 ? 0.681 12.326 3.763 1.00 86.12 113 GLN A O 1
ATOM 919 N N . ARG A 1 114 ? 1.320 11.471 1.778 1.00 84.25 114 ARG A N 1
ATOM 920 C CA . ARG A 1 114 ? 1.083 12.695 1.009 1.00 84.25 114 ARG A CA 1
ATOM 921 C C . ARG A 1 114 ? -0.356 12.666 0.505 1.00 84.25 114 ARG A C 1
ATOM 923 O O . ARG A 1 114 ? -0.655 11.972 -0.458 1.00 84.25 114 ARG A O 1
ATOM 930 N N . THR A 1 115 ? -1.249 13.402 1.159 1.00 84.75 115 THR A N 1
ATOM 931 C CA . THR A 1 115 ? -2.662 13.448 0.758 1.00 84.75 115 THR A CA 1
ATOM 932 C C . THR A 1 115 ? -2.846 14.351 -0.458 1.00 84.75 115 THR A C 1
ATOM 934 O O . THR A 1 115 ? -2.379 15.491 -0.482 1.00 84.75 115 THR A O 1
ATOM 937 N N . ALA A 1 116 ? -3.471 13.818 -1.505 1.00 80.50 116 ALA A N 1
ATOM 938 C CA . ALA A 1 116 ? -3.638 14.485 -2.791 1.00 80.50 116 ALA A CA 1
ATOM 939 C C . ALA A 1 116 ? -4.662 15.613 -2.754 1.00 80.50 116 ALA A C 1
ATOM 941 O O . ALA A 1 116 ? -4.537 16.615 -3.458 1.00 80.50 116 ALA A O 1
ATOM 942 N N . GLN A 1 117 ? -5.673 15.457 -1.908 1.00 82.62 117 GLN A N 1
ATOM 943 C CA . GLN A 1 117 ? -6.820 16.338 -1.903 1.00 82.62 117 GLN A CA 1
ATOM 944 C C . GLN A 1 117 ? -6.760 17.340 -0.761 1.00 82.62 117 GLN A C 1
ATOM 946 O O . GLN A 1 117 ? -6.388 17.021 0.364 1.00 82.62 117 GLN A O 1
ATOM 951 N N . SER A 1 118 ? -7.233 18.557 -1.022 1.00 84.75 118 SER A N 1
ATOM 952 C CA . SER A 1 118 ? -7.304 19.619 -0.013 1.00 84.75 118 SER A CA 1
ATOM 953 C C . SER A 1 118 ? -8.382 19.397 1.052 1.00 84.75 118 SER A C 1
ATOM 955 O O . SER A 1 118 ? -8.405 20.117 2.051 1.00 84.75 118 SER A O 1
ATOM 957 N N . TRP A 1 119 ? -9.290 18.440 0.840 1.00 83.38 119 TRP A N 1
ATOM 958 C CA . TRP A 1 119 ? -10.406 18.164 1.743 1.00 83.38 119 TRP A CA 1
ATOM 959 C C . TRP A 1 119 ? -10.075 17.159 2.853 1.00 83.38 119 TRP A C 1
ATOM 961 O O . TRP A 1 119 ? -10.906 16.992 3.745 1.00 83.38 119 TRP A O 1
ATOM 971 N N . PHE A 1 120 ? -8.889 16.534 2.845 1.00 87.69 120 PHE A N 1
ATOM 972 C CA . PHE A 1 120 ? -8.430 15.684 3.945 1.00 87.69 120 PHE A CA 1
ATOM 973 C C . PHE A 1 120 ? -6.910 15.729 4.148 1.00 87.69 120 PHE A C 1
ATOM 975 O O . PHE A 1 120 ? -6.135 16.162 3.295 1.00 87.69 120 PHE A O 1
ATOM 982 N N . THR A 1 121 ? -6.485 15.278 5.320 1.00 89.94 121 THR A N 1
ATOM 983 C CA . THR A 1 121 ? -5.096 15.217 5.774 1.00 89.94 121 THR A CA 1
ATOM 984 C C . THR A 1 121 ? -4.755 13.814 6.266 1.00 89.94 121 THR A C 1
ATOM 986 O O . THR A 1 121 ? -5.628 12.962 6.409 1.00 89.94 121 THR A O 1
ATOM 989 N N . THR A 1 122 ? -3.490 13.554 6.600 1.00 87.25 122 THR A N 1
ATOM 990 C CA . THR A 1 122 ? -3.085 12.272 7.202 1.00 87.25 122 THR A CA 1
ATOM 991 C C . THR A 1 122 ? -3.881 11.934 8.469 1.00 87.25 122 THR A C 1
ATOM 993 O O . THR A 1 122 ? -4.122 10.761 8.734 1.00 87.25 122 THR A O 1
ATOM 996 N N . ALA A 1 123 ? -4.330 12.937 9.237 1.00 89.50 123 ALA A N 1
ATOM 997 C CA . ALA A 1 123 ? -5.152 12.724 10.431 1.00 89.50 123 ALA A CA 1
ATOM 998 C C . ALA A 1 123 ? -6.526 12.103 10.112 1.00 89.50 123 ALA A C 1
ATOM 1000 O O . ALA A 1 123 ? -7.115 11.445 10.966 1.00 89.50 123 ALA A O 1
ATOM 1001 N N . ASP A 1 124 ? -6.999 12.265 8.876 1.00 91.69 124 ASP A N 1
ATOM 1002 C CA . ASP A 1 124 ? -8.263 11.728 8.372 1.00 91.69 124 ASP A CA 1
ATOM 1003 C C . ASP A 1 124 ? -8.109 10.311 7.782 1.00 91.69 124 ASP A C 1
ATOM 1005 O O . ASP A 1 124 ? -9.049 9.770 7.201 1.00 91.69 124 ASP A O 1
ATOM 1009 N N . LEU A 1 125 ? -6.934 9.686 7.944 1.00 93.81 125 LEU A N 1
ATOM 1010 C CA . LEU A 1 125 ? -6.651 8.302 7.561 1.00 93.81 125 LEU A CA 1
ATOM 1011 C C . LEU A 1 125 ? -6.595 7.402 8.807 1.00 93.81 125 LEU A C 1
ATOM 1013 O O . LEU A 1 125 ? -5.513 6.936 9.186 1.00 93.81 125 LEU A O 1
ATOM 1017 N N . PRO A 1 126 ? -7.740 7.086 9.442 1.00 94.56 126 PRO A N 1
ATOM 1018 C CA . PRO A 1 126 ? -7.767 6.436 10.747 1.00 94.56 126 PRO A CA 1
ATOM 1019 C C . PRO A 1 126 ? -7.089 5.063 10.754 1.00 94.56 126 PRO A C 1
ATOM 1021 O O . PRO A 1 126 ? -6.455 4.719 11.740 1.00 94.56 126 PRO A O 1
ATOM 1024 N N . LEU A 1 127 ? -7.132 4.287 9.666 1.00 96.12 127 LEU A N 1
ATOM 1025 C CA . LEU A 1 127 ? -6.404 3.012 9.598 1.00 96.12 127 LEU A CA 1
ATOM 1026 C C . LEU A 1 127 ? -4.879 3.175 9.690 1.00 96.12 127 LEU A C 1
ATOM 1028 O O . LEU A 1 127 ? -4.215 2.339 10.295 1.00 96.12 127 LEU A O 1
ATOM 1032 N N . VAL A 1 128 ? -4.315 4.235 9.105 1.00 95.56 128 VAL A N 1
ATOM 1033 C CA . VAL A 1 128 ? -2.875 4.517 9.204 1.00 95.56 128 VAL A CA 1
ATOM 1034 C C . VAL A 1 128 ? -2.567 5.047 10.597 1.00 95.56 128 VAL A C 1
ATOM 1036 O O . VAL A 1 128 ? -1.747 4.467 11.302 1.00 95.56 128 VAL A O 1
ATOM 1039 N N . VAL A 1 129 ? -3.267 6.104 11.017 1.00 95.19 129 VAL A N 1
ATOM 1040 C CA . VAL A 1 129 ? -3.004 6.800 12.286 1.00 95.19 129 VAL A CA 1
ATOM 1041 C C . VAL A 1 129 ? -3.199 5.871 13.479 1.00 95.19 129 VAL A C 1
ATOM 1043 O O . VAL A 1 129 ? -2.338 5.783 14.350 1.00 95.19 129 VAL A O 1
ATOM 1046 N N . ASN A 1 130 ? -4.310 5.139 13.516 1.00 96.31 130 ASN A N 1
ATOM 1047 C CA . ASN A 1 130 ? -4.671 4.356 14.690 1.00 96.31 130 ASN A CA 1
ATOM 1048 C C . ASN A 1 130 ? -3.886 3.058 14.811 1.00 96.31 130 ASN A C 1
ATOM 1050 O O . ASN A 1 130 ? -3.721 2.572 15.927 1.00 96.31 130 ASN A O 1
ATOM 1054 N N . VAL A 1 131 ? -3.428 2.483 13.699 1.00 97.25 131 VAL A N 1
ATOM 1055 C CA . VAL A 1 131 ? -2.616 1.263 13.734 1.00 97.25 131 VAL A CA 1
ATOM 1056 C C . VAL A 1 131 ? -1.151 1.626 13.944 1.00 97.25 131 VAL A C 1
ATOM 1058 O O . VAL A 1 131 ? -0.531 1.136 14.882 1.00 97.25 131 VAL A O 1
ATOM 1061 N N . LEU A 1 132 ? -0.593 2.544 13.155 1.00 96.94 132 LEU A N 1
ATOM 1062 C CA . LEU A 1 132 ? 0.831 2.875 13.243 1.00 96.94 132 LEU A CA 1
ATOM 1063 C C . LEU A 1 132 ? 1.197 3.777 14.429 1.00 96.94 132 LEU A C 1
ATOM 1065 O O . LEU A 1 132 ? 2.360 4.129 14.565 1.00 96.94 132 LEU A O 1
ATOM 1069 N N . GLN A 1 133 ? 0.270 4.120 15.329 1.00 95.44 133 GLN A N 1
ATOM 1070 C CA . GLN A 1 133 ? 0.629 4.72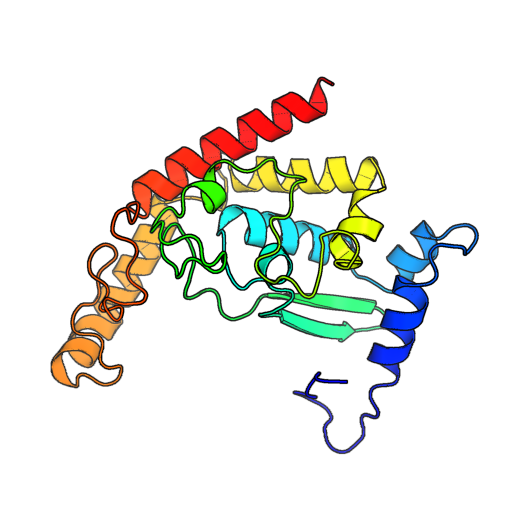9 16.621 1.00 95.44 133 GLN A CA 1
ATOM 1071 C C . GLN A 1 133 ? 1.292 3.739 17.600 1.00 95.44 133 GLN A C 1
ATOM 1073 O O . GLN A 1 133 ? 1.833 4.166 18.619 1.00 95.44 133 GLN A O 1
ATOM 1078 N N . TYR A 1 134 ? 1.211 2.427 17.339 1.00 97.31 134 TYR A N 1
ATOM 1079 C CA . TYR A 1 134 ? 1.770 1.387 18.205 1.00 97.31 134 TYR A CA 1
ATOM 1080 C C . TYR A 1 134 ? 3.094 0.852 17.648 1.00 97.31 134 TYR A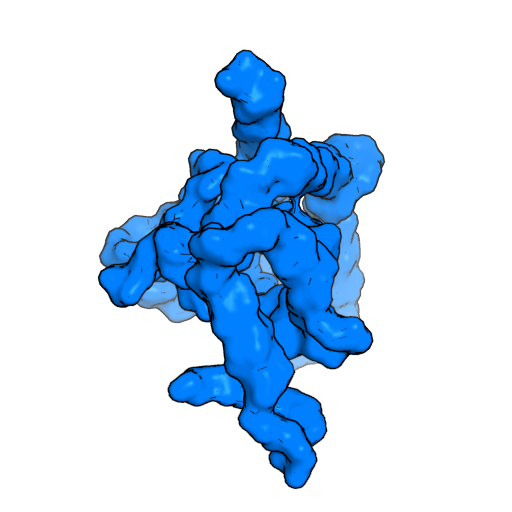 C 1
ATOM 1082 O O . TYR A 1 134 ? 3.155 0.384 16.512 1.00 97.31 134 TYR A O 1
ATOM 1090 N N . GLU A 1 135 ? 4.140 0.866 18.475 1.00 97.12 135 GLU A N 1
ATOM 1091 C CA . GLU A 1 135 ? 5.514 0.476 18.109 1.00 97.12 135 GLU A CA 1
ATOM 1092 C C . GLU A 1 135 ? 5.630 -0.973 17.600 1.00 97.12 135 GLU A C 1
ATOM 1094 O O . GLU A 1 135 ? 6.395 -1.269 16.684 1.00 97.12 135 GLU A O 1
ATOM 1099 N N . ASP A 1 136 ? 4.840 -1.904 18.135 1.00 98.12 136 ASP A N 1
ATOM 1100 C CA . ASP A 1 136 ? 4.876 -3.294 17.680 1.00 98.12 136 ASP A CA 1
ATOM 1101 C C . ASP A 1 136 ? 4.193 -3.492 16.316 1.00 98.12 136 ASP A C 1
ATOM 1103 O O . ASP A 1 136 ? 4.610 -4.346 15.528 1.00 98.12 136 ASP A O 1
ATOM 1107 N N . TYR A 1 137 ? 3.206 -2.657 15.980 1.00 98.62 137 TYR A N 1
ATOM 1108 C CA . TYR A 1 137 ? 2.633 -2.609 14.634 1.00 98.62 137 TYR A CA 1
ATOM 1109 C C . TYR A 1 137 ? 3.557 -1.915 13.636 1.00 98.62 137 TYR A C 1
ATOM 1111 O O . TYR A 1 137 ? 3.678 -2.399 12.512 1.00 98.62 137 TYR A O 1
ATOM 1119 N N . GLN A 1 138 ? 4.267 -0.862 14.048 1.00 98.44 138 GLN A N 1
ATOM 1120 C CA . GLN A 1 138 ? 5.360 -0.265 13.270 1.00 98.44 138 GLN A CA 1
ATOM 1121 C C . GLN A 1 138 ? 6.440 -1.310 12.951 1.00 98.44 138 GLN A C 1
ATOM 1123 O O . GLN A 1 138 ? 6.740 -1.563 11.788 1.00 98.44 138 GLN A O 1
ATOM 1128 N N . THR A 1 139 ? 6.918 -2.033 13.967 1.00 98.56 139 THR A N 1
ATOM 1129 C CA . THR A 1 139 ? 7.898 -3.118 13.799 1.00 98.56 139 THR A CA 1
ATOM 1130 C C . THR A 1 139 ? 7.397 -4.194 12.829 1.00 98.56 139 THR A C 1
ATOM 1132 O O . THR A 1 139 ? 8.144 -4.679 11.978 1.00 98.56 139 THR A O 1
ATOM 1135 N N . THR A 1 140 ? 6.121 -4.577 12.930 1.00 98.75 140 THR A N 1
ATOM 1136 C CA . THR A 1 140 ? 5.505 -5.578 12.043 1.00 98.75 140 THR A CA 1
ATOM 1137 C C . THR A 1 140 ? 5.409 -5.078 10.599 1.00 98.75 140 THR A C 1
ATOM 1139 O O . THR A 1 140 ? 5.767 -5.805 9.674 1.00 98.75 140 THR A O 1
ATOM 1142 N N . TYR A 1 141 ? 4.988 -3.829 10.395 1.00 98.75 141 TYR A N 1
ATOM 1143 C CA . TYR A 1 141 ? 4.958 -3.169 9.089 1.00 98.75 141 TYR A CA 1
ATOM 1144 C C . TYR A 1 141 ? 6.344 -3.121 8.435 1.00 98.75 141 TYR A C 1
ATOM 1146 O O . TYR A 1 141 ? 6.513 -3.539 7.290 1.00 98.75 141 TYR A O 1
ATOM 1154 N N . GLU A 1 142 ? 7.352 -2.685 9.185 1.00 98.69 142 GLU A N 1
ATOM 1155 C CA . GLU A 1 142 ? 8.743 -2.652 8.738 1.00 98.69 142 GLU A CA 1
ATOM 1156 C C . GLU A 1 142 ? 9.270 -4.040 8.375 1.00 98.69 142 GLU A C 1
ATOM 1158 O O . GLU A 1 142 ? 9.984 -4.184 7.385 1.00 98.69 142 GLU A O 1
ATOM 1163 N N . ASN A 1 143 ? 8.911 -5.072 9.146 1.00 98.69 143 ASN A N 1
ATOM 1164 C CA . ASN A 1 143 ? 9.272 -6.453 8.832 1.00 98.69 143 ASN A CA 1
ATOM 1165 C C . ASN A 1 143 ? 8.666 -6.908 7.502 1.00 98.69 143 ASN A C 1
ATOM 1167 O O . ASN A 1 143 ? 9.366 -7.556 6.728 1.00 98.69 143 ASN A O 1
ATOM 1171 N N . TYR A 1 144 ? 7.415 -6.543 7.202 1.00 98.81 144 TYR A N 1
ATOM 1172 C CA . TYR A 1 144 ? 6.817 -6.833 5.897 1.00 98.81 144 TYR A CA 1
ATOM 1173 C C . TYR A 1 144 ? 7.523 -6.097 4.763 1.00 98.81 144 TYR A C 1
ATOM 1175 O O . TYR A 1 144 ? 7.824 -6.713 3.747 1.00 98.81 144 TYR A O 1
ATOM 1183 N N . LEU A 1 145 ? 7.862 -4.819 4.940 1.00 98.62 145 LEU A N 1
ATOM 1184 C CA . LEU A 1 145 ? 8.651 -4.077 3.953 1.00 98.62 145 LEU A CA 1
ATOM 1185 C C . LEU A 1 145 ? 10.007 -4.748 3.691 1.00 98.62 145 LEU A C 1
ATOM 1187 O O . LEU A 1 145 ? 10.396 -4.920 2.537 1.00 98.62 145 LEU A O 1
ATOM 1191 N N . TYR A 1 146 ? 10.698 -5.173 4.749 1.00 98.19 146 TYR A N 1
ATOM 1192 C CA . TYR A 1 146 ? 11.969 -5.889 4.660 1.00 98.19 146 TYR A CA 1
ATOM 1193 C C . TYR A 1 146 ? 11.840 -7.232 3.944 1.00 98.19 146 TYR A C 1
ATOM 1195 O O . TYR A 1 146 ? 12.635 -7.524 3.056 1.00 98.19 146 TYR A O 1
ATOM 1203 N N . GLN A 1 147 ? 10.833 -8.022 4.319 1.00 98.50 147 GLN A N 1
ATOM 1204 C CA . GLN A 1 147 ? 10.552 -9.322 3.721 1.00 98.50 147 GLN A CA 1
ATOM 1205 C C . GLN A 1 147 ? 10.200 -9.179 2.239 1.00 98.50 147 GLN A C 1
ATOM 1207 O O . GLN A 1 147 ? 10.686 -9.928 1.406 1.00 98.50 147 GLN A O 1
ATOM 1212 N N . TYR A 1 148 ? 9.340 -8.225 1.887 1.00 98.62 148 TYR A N 1
ATOM 1213 C CA . TYR A 1 148 ? 8.872 -8.073 0.512 1.00 98.62 148 TYR A CA 1
ATOM 1214 C C . TYR A 1 148 ? 9.943 -7.509 -0.415 1.00 98.62 148 TYR A C 1
ATOM 1216 O O . TYR A 1 148 ? 9.886 -7.777 -1.607 1.00 98.62 148 TYR A O 1
ATOM 1224 N N . THR A 1 149 ? 10.916 -6.773 0.123 1.00 98.19 149 THR A N 1
ATOM 1225 C CA . THR A 1 149 ? 12.052 -6.212 -0.626 1.00 98.19 149 THR A CA 1
ATOM 1226 C C . THR A 1 149 ? 13.354 -6.972 -0.380 1.00 98.19 149 THR A C 1
ATOM 1228 O O . THR A 1 149 ? 14.440 -6.410 -0.556 1.00 98.19 149 THR A O 1
ATOM 1231 N N . ASP A 1 150 ? 13.283 -8.214 0.099 1.00 97.38 150 ASP A N 1
ATOM 1232 C CA . ASP A 1 150 ? 14.471 -9.050 0.226 1.00 97.38 150 ASP A CA 1
ATOM 1233 C C . ASP A 1 150 ? 15.069 -9.331 -1.166 1.00 97.38 150 ASP A C 1
ATOM 1235 O O . ASP A 1 150 ? 14.325 -9.712 -2.071 1.00 97.38 150 ASP A O 1
ATOM 1239 N N . PRO A 1 151 ? 16.377 -9.094 -1.382 1.00 94.88 151 PRO A N 1
ATOM 1240 C CA . PRO A 1 151 ? 16.997 -9.289 -2.691 1.00 94.88 151 PRO A CA 1
ATOM 1241 C C . PRO A 1 151 ? 17.088 -10.759 -3.122 1.00 94.88 151 PRO A C 1
ATOM 1243 O O . PRO A 1 151 ? 17.315 -11.007 -4.305 1.00 94.88 151 PRO A O 1
ATOM 1246 N N . ASP A 1 152 ? 16.958 -11.712 -2.194 1.00 95.31 152 ASP A N 1
ATOM 1247 C CA . ASP A 1 152 ? 17.074 -13.141 -2.481 1.00 95.31 152 ASP A CA 1
ATOM 1248 C C . ASP A 1 152 ? 15.699 -13.815 -2.658 1.00 95.31 152 ASP A C 1
ATOM 1250 O O . ASP A 1 152 ? 15.567 -14.703 -3.505 1.00 95.31 152 ASP A O 1
ATOM 1254 N N . ASP A 1 153 ? 14.681 -13.429 -1.874 1.00 95.44 153 ASP A N 1
ATOM 1255 C CA . ASP A 1 153 ? 13.360 -14.089 -1.874 1.00 95.44 153 ASP A CA 1
ATOM 1256 C C . ASP A 1 153 ? 12.138 -13.159 -1.716 1.00 95.44 153 ASP A C 1
ATOM 1258 O O . ASP A 1 153 ? 11.012 -13.627 -1.500 1.00 95.44 153 ASP A O 1
ATOM 1262 N N . GLY A 1 154 ? 12.329 -11.847 -1.859 1.00 97.19 154 GLY A N 1
ATOM 1263 C CA . GLY A 1 154 ? 11.260 -10.863 -1.747 1.00 97.19 154 GLY A CA 1
ATOM 1264 C C . GLY A 1 154 ? 10.225 -10.965 -2.869 1.00 97.19 154 GLY A C 1
ATOM 1265 O O . GLY A 1 154 ? 10.533 -11.255 -4.020 1.00 97.19 154 GLY A O 1
ATOM 1266 N N . ILE A 1 155 ? 8.961 -10.680 -2.542 1.00 96.12 155 ILE A N 1
ATOM 1267 C CA . ILE A 1 155 ? 7.862 -10.691 -3.527 1.00 96.12 155 ILE A CA 1
ATOM 1268 C C . ILE A 1 155 ? 7.846 -9.447 -4.429 1.00 96.12 155 ILE A C 1
ATOM 1270 O O . ILE A 1 155 ? 7.185 -9.443 -5.467 1.00 96.12 155 ILE A O 1
ATOM 1274 N N . PHE A 1 156 ? 8.521 -8.367 -4.030 1.00 97.62 156 PHE A N 1
ATOM 1275 C CA . PHE A 1 156 ? 8.654 -7.143 -4.815 1.00 97.62 156 PHE A CA 1
ATOM 1276 C C . PHE A 1 156 ? 9.862 -7.260 -5.750 1.00 97.62 156 PHE A C 1
ATOM 1278 O O . PHE A 1 156 ? 10.868 -6.569 -5.601 1.00 97.62 156 PHE A O 1
ATOM 1285 N N . ASP A 1 157 ? 9.739 -8.172 -6.713 1.00 96.75 157 ASP A N 1
ATOM 1286 C CA . ASP A 1 157 ? 10.801 -8.559 -7.636 1.00 96.75 157 ASP A CA 1
ATOM 1287 C C . ASP A 1 157 ? 10.441 -8.196 -9.086 1.00 96.75 157 ASP A C 1
ATOM 1289 O O . ASP A 1 157 ? 9.366 -8.530 -9.599 1.00 96.75 157 ASP A O 1
ATOM 1293 N N . TYR A 1 158 ? 11.350 -7.487 -9.762 1.00 95.56 158 TYR A N 1
ATOM 1294 C CA . TYR A 1 158 ? 11.133 -7.045 -11.139 1.00 95.56 158 TYR A CA 1
ATOM 1295 C C . TYR A 1 158 ? 11.200 -8.196 -12.150 1.00 95.56 158 TYR A C 1
ATOM 1297 O O . TYR A 1 158 ? 10.483 -8.167 -13.151 1.00 95.56 158 TYR A O 1
ATOM 1305 N N . LEU A 1 159 ? 12.047 -9.204 -11.932 1.00 95.94 159 LEU A N 1
ATOM 1306 C CA . LEU A 1 159 ? 12.175 -10.332 -12.853 1.00 95.94 159 LEU A CA 1
ATOM 1307 C C . LEU A 1 159 ? 10.908 -11.191 -12.840 1.00 95.94 159 LEU A C 1
ATOM 1309 O O . LEU A 1 159 ? 10.451 -11.591 -13.913 1.00 95.94 159 LEU A O 1
ATOM 1313 N N . GLU A 1 160 ? 10.309 -11.401 -11.669 1.00 95.75 160 GLU A N 1
ATOM 1314 C CA . GLU A 1 160 ? 9.026 -12.085 -11.509 1.00 95.75 160 GLU A CA 1
ATOM 1315 C C . GLU A 1 160 ? 7.895 -11.279 -12.160 1.00 95.75 160 GLU A C 1
ATOM 1317 O O . GLU A 1 160 ? 7.188 -11.793 -13.029 1.00 95.75 160 GLU A O 1
ATOM 1322 N N . PHE A 1 161 ? 7.792 -9.976 -11.863 1.00 94.62 161 PHE A N 1
ATOM 1323 C CA . PHE A 1 161 ? 6.834 -9.084 -12.530 1.00 94.62 161 PHE A CA 1
ATOM 1324 C C . PHE A 1 161 ? 6.978 -9.120 -14.057 1.00 94.62 161 PHE A C 1
ATOM 1326 O O . PHE A 1 161 ? 5.994 -9.236 -14.793 1.00 94.62 161 PHE A O 1
ATOM 1333 N N . ARG A 1 162 ? 8.214 -9.051 -14.556 1.00 94.50 162 ARG A N 1
ATOM 1334 C CA . ARG A 1 162 ? 8.509 -9.093 -15.988 1.00 94.50 162 ARG A CA 1
ATOM 1335 C C . ARG A 1 162 ? 8.142 -10.445 -16.593 1.00 94.50 162 ARG A C 1
ATOM 1337 O O . ARG A 1 162 ? 7.657 -10.475 -17.723 1.00 94.50 162 ARG A O 1
ATOM 1344 N N . SER A 1 163 ? 8.358 -11.547 -15.881 1.00 96.25 163 SER A N 1
ATOM 1345 C CA . SER A 1 163 ? 7.960 -12.894 -16.305 1.00 96.25 163 SER A CA 1
ATOM 1346 C C . SER A 1 163 ? 6.440 -13.003 -16.475 1.00 96.25 163 SER A C 1
ATOM 1348 O O . SER A 1 163 ? 5.957 -13.433 -17.530 1.00 96.25 163 SER A O 1
ATOM 1350 N N . GLU A 1 164 ? 5.679 -12.512 -15.497 1.00 95.25 164 GLU A N 1
ATOM 1351 C CA . GLU A 1 164 ? 4.214 -12.467 -15.548 1.00 95.25 164 GLU A CA 1
ATOM 1352 C C . GLU A 1 164 ? 3.710 -11.550 -16.671 1.00 95.25 164 GLU A C 1
ATOM 1354 O O . GLU A 1 164 ? 2.855 -11.942 -17.473 1.00 95.25 164 GLU A O 1
ATOM 1359 N N . PHE A 1 165 ? 4.306 -10.362 -16.829 1.00 92.88 165 PHE A N 1
ATOM 1360 C CA . PHE A 1 165 ? 4.008 -9.463 -17.946 1.00 92.88 165 PHE A CA 1
ATOM 1361 C C . PHE A 1 165 ? 4.234 -10.142 -19.302 1.00 92.88 165 PHE A C 1
ATOM 1363 O O . PHE A 1 165 ? 3.392 -10.034 -20.194 1.00 92.88 165 PHE A O 1
ATOM 1370 N N . LEU A 1 166 ? 5.353 -10.851 -19.481 1.00 95.12 166 LEU A N 1
ATOM 1371 C CA . LEU A 1 166 ? 5.659 -11.550 -20.730 1.00 95.12 166 LEU A CA 1
ATOM 1372 C C . LEU A 1 166 ? 4.662 -12.679 -21.011 1.00 95.12 166 LEU A C 1
ATOM 1374 O O . LEU A 1 166 ? 4.276 -12.862 -22.168 1.00 95.12 166 LEU A O 1
ATOM 1378 N N . THR A 1 167 ? 4.220 -13.385 -19.971 1.00 96.38 167 THR A N 1
ATOM 1379 C CA . THR A 1 167 ? 3.181 -14.417 -20.065 1.00 96.38 167 THR A CA 1
ATOM 1380 C C . THR A 1 167 ? 1.854 -13.811 -20.510 1.00 96.38 167 THR A C 1
ATOM 1382 O O . THR A 1 167 ? 1.277 -14.254 -21.504 1.00 96.38 167 THR A O 1
ATOM 1385 N N . ALA A 1 168 ? 1.398 -12.742 -19.852 1.00 93.56 168 ALA A N 1
ATOM 1386 C CA . ALA A 1 168 ? 0.177 -12.036 -20.233 1.00 93.56 168 ALA A CA 1
ATOM 1387 C C . ALA A 1 168 ? 0.270 -11.462 -21.655 1.00 93.56 168 ALA A C 1
ATOM 1389 O O . ALA A 1 168 ? -0.649 -11.617 -22.458 1.00 93.56 168 ALA A O 1
ATOM 1390 N N . ARG A 1 169 ? 1.407 -10.856 -22.010 1.00 91.06 169 ARG A N 1
ATOM 1391 C CA . ARG A 1 169 ? 1.638 -10.299 -23.345 1.00 91.06 169 ARG A CA 1
ATOM 1392 C C . ARG A 1 169 ? 1.515 -11.363 -24.429 1.00 91.06 169 ARG A C 1
ATOM 1394 O O . ARG A 1 169 ? 0.845 -11.129 -25.428 1.00 91.06 169 ARG A O 1
ATOM 1401 N N . ALA A 1 170 ? 2.121 -12.531 -24.229 1.00 93.94 170 ALA A N 1
ATOM 1402 C CA . ALA A 1 170 ? 2.047 -13.632 -25.187 1.00 93.94 170 ALA A CA 1
ATOM 1403 C C . ALA A 1 170 ? 0.615 -14.162 -25.388 1.00 93.94 170 ALA A C 1
ATOM 1405 O O . ALA A 1 170 ? 0.308 -14.666 -26.463 1.00 93.94 170 ALA A O 1
ATOM 1406 N N . LEU A 1 171 ? -0.245 -14.048 -24.371 1.00 93.50 171 LEU A N 1
ATOM 1407 C CA . LEU A 1 171 ? -1.633 -14.512 -24.417 1.00 93.50 171 LEU A CA 1
ATOM 1408 C C . LEU A 1 171 ? -2.612 -13.501 -25.021 1.00 93.50 171 LEU A C 1
ATOM 1410 O O . LEU A 1 171 ? -3.655 -13.924 -25.507 1.00 93.50 171 LEU A O 1
ATOM 1414 N N . TYR A 1 172 ? -2.323 -12.197 -24.931 1.00 89.38 172 TYR A N 1
ATOM 1415 C CA . TYR A 1 172 ? -3.329 -11.157 -25.188 1.00 89.38 172 TYR A CA 1
ATOM 1416 C C . TYR A 1 172 ? -2.903 -10.058 -26.168 1.00 89.38 172 TYR A C 1
ATOM 1418 O O . TYR A 1 172 ? -3.744 -9.252 -26.574 1.00 89.38 172 TYR A O 1
ATOM 1426 N N . GLN A 1 173 ? -1.618 -9.947 -26.523 1.00 89.06 173 GLN A N 1
ATOM 1427 C CA . GLN A 1 173 ? -1.133 -8.828 -27.340 1.00 89.06 173 GLN A CA 1
ATOM 1428 C C . GLN A 1 173 ? -1.796 -8.782 -28.722 1.00 89.06 173 GLN A C 1
ATOM 1430 O O . GLN A 1 173 ? -2.136 -7.694 -29.193 1.00 89.06 173 GLN A O 1
ATOM 1435 N N . ASP A 1 174 ? -1.971 -9.931 -29.374 1.00 87.62 174 ASP A N 1
ATOM 1436 C CA . ASP A 1 174 ? -2.522 -9.988 -30.728 1.00 87.62 174 ASP A CA 1
ATOM 1437 C C . ASP A 1 174 ? -3.985 -9.534 -30.742 1.00 87.62 174 ASP A C 1
ATOM 1439 O O . ASP A 1 174 ? -4.366 -8.684 -31.548 1.00 87.62 174 ASP A O 1
ATOM 1443 N N . GLU A 1 175 ? -4.790 -10.021 -29.802 1.00 85.44 175 GLU A N 1
ATOM 1444 C CA . GLU A 1 175 ? -6.194 -9.660 -29.633 1.00 85.44 175 GLU A CA 1
ATOM 1445 C C . GLU A 1 175 ? -6.352 -8.173 -29.310 1.00 85.44 175 GLU A C 1
ATOM 1447 O O . GLU A 1 175 ? -7.177 -7.485 -29.921 1.00 85.44 175 GLU A O 1
ATOM 1452 N N . LEU A 1 176 ? -5.551 -7.659 -28.373 1.00 82.38 176 LEU A N 1
ATOM 1453 C CA . LEU A 1 176 ? -5.638 -6.269 -27.927 1.00 82.38 176 LEU A CA 1
ATOM 1454 C C . LEU A 1 176 ? -5.229 -5.289 -29.028 1.00 82.38 176 LEU A C 1
ATOM 1456 O O . LEU A 1 176 ? -5.941 -4.308 -29.262 1.00 82.38 176 LEU A O 1
ATOM 1460 N N . ASN A 1 177 ? -4.146 -5.578 -29.752 1.00 81.38 177 ASN A N 1
ATOM 1461 C CA . ASN A 1 177 ? -3.663 -4.712 -30.825 1.00 81.38 177 ASN A CA 1
ATOM 1462 C C . ASN A 1 177 ? -4.563 -4.766 -32.069 1.00 81.38 177 ASN A C 1
ATOM 1464 O O . ASN A 1 177 ? -4.792 -3.734 -32.698 1.00 81.38 177 ASN A O 1
ATOM 1468 N N . GLN A 1 178 ? -5.080 -5.944 -32.441 1.00 78.94 178 GLN A N 1
ATOM 1469 C CA . GLN A 1 178 ? -5.915 -6.091 -33.641 1.00 78.94 178 GLN A CA 1
ATOM 1470 C C . GLN A 1 178 ? -7.310 -5.501 -33.458 1.00 78.94 178 GLN A C 1
ATOM 1472 O O . GLN A 1 178 ? -7.827 -4.853 -34.367 1.00 78.94 178 GLN A O 1
ATOM 1477 N N . GLN A 1 179 ? -7.936 -5.734 -32.303 1.00 70.25 179 GLN A N 1
ATOM 1478 C CA . GLN A 1 179 ? -9.320 -5.314 -32.081 1.00 70.25 179 GLN A CA 1
ATOM 1479 C C . GLN A 1 179 ? -9.427 -3.908 -31.488 1.00 70.25 179 GLN A C 1
ATOM 1481 O O . GLN A 1 179 ? -10.520 -3.346 -31.450 1.00 70.25 179 GLN A O 1
ATOM 1486 N N . SER A 1 180 ? -8.313 -3.332 -31.012 1.00 68.12 180 SER A N 1
ATOM 1487 C CA . SER A 1 180 ? -8.283 -2.061 -30.274 1.00 68.12 180 SER A CA 1
ATOM 1488 C C . SER A 1 180 ? -9.324 -2.024 -29.143 1.00 68.12 180 SER A C 1
ATOM 1490 O O . SER A 1 180 ? -9.881 -0.979 -28.813 1.00 68.12 180 SER A O 1
ATOM 1492 N N . HIS A 1 181 ? -9.611 -3.190 -28.549 1.00 64.88 181 HIS A N 1
ATOM 1493 C CA . HIS A 1 181 ? -10.767 -3.393 -27.673 1.00 64.88 181 HIS A CA 1
ATOM 1494 C C . HIS A 1 181 ? -10.769 -2.491 -26.437 1.00 64.88 181 HIS A C 1
ATOM 1496 O O . HIS A 1 181 ? -11.836 -2.159 -25.929 1.00 64.88 181 HIS A O 1
ATOM 1502 N N . LEU A 1 182 ? -9.585 -2.086 -25.974 1.00 64.69 182 LEU A N 1
ATOM 1503 C CA . LEU A 1 182 ? -9.403 -1.223 -24.807 1.00 64.69 182 LEU A CA 1
ATOM 1504 C C . LEU A 1 182 ? -8.858 0.167 -25.175 1.00 64.69 182 LEU A C 1
ATOM 1506 O O . LEU A 1 182 ? -8.403 0.896 -24.302 1.00 64.69 182 LEU A O 1
ATOM 1510 N N . GLY A 1 183 ? -8.807 0.523 -26.465 1.00 62.84 183 GLY A N 1
ATOM 1511 C CA . GLY A 1 183 ? -8.115 1.734 -26.931 1.00 62.84 183 GLY A CA 1
ATOM 1512 C C . GLY A 1 183 ? -6.589 1.697 -26.745 1.00 62.84 183 GLY A C 1
ATOM 1513 O O . GLY A 1 183 ? -5.894 2.643 -27.115 1.00 62.84 183 GLY A O 1
ATOM 1514 N N . VAL A 1 184 ? -6.058 0.593 -26.214 1.00 62.06 184 VAL A N 1
ATOM 1515 C CA . VAL A 1 184 ? -4.630 0.341 -26.041 1.00 62.06 184 VAL A CA 1
ATOM 1516 C C . VAL A 1 184 ? -4.025 0.016 -27.402 1.00 62.06 184 VAL A C 1
ATOM 1518 O O . VAL A 1 184 ? -4.476 -0.895 -28.093 1.00 62.06 184 VAL A O 1
ATOM 1521 N N . ARG A 1 185 ? -3.013 0.791 -27.802 1.00 66.31 185 ARG A N 1
ATOM 1522 C CA . ARG A 1 185 ? -2.299 0.591 -29.073 1.00 66.31 185 ARG A CA 1
ATOM 1523 C C . ARG A 1 185 ? -1.099 -0.347 -28.949 1.00 66.31 185 ARG A C 1
ATOM 1525 O O . ARG A 1 185 ? -0.660 -0.875 -29.965 1.00 66.31 185 ARG A O 1
ATOM 1532 N N . TYR A 1 186 ? -0.582 -0.528 -27.731 1.00 72.62 186 TYR A N 1
ATOM 1533 C CA . TYR A 1 186 ? 0.622 -1.304 -27.450 1.00 72.62 186 TYR A CA 1
ATOM 1534 C C . TYR A 1 186 ? 0.492 -2.056 -26.123 1.00 72.62 186 TYR A C 1
ATOM 1536 O O . TYR A 1 186 ? 0.139 -1.468 -25.104 1.00 72.62 186 TYR A O 1
ATOM 1544 N N . PHE A 1 187 ? 0.829 -3.346 -26.119 1.00 79.62 187 PHE A N 1
ATOM 154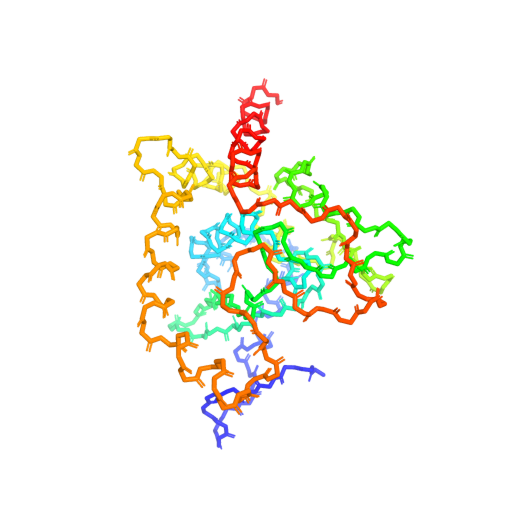5 C CA . PHE A 1 187 ? 1.032 -4.125 -24.896 1.00 79.62 187 PHE A CA 1
ATOM 1546 C C . PHE A 1 187 ? 2.481 -3.924 -24.417 1.00 79.62 187 PHE A C 1
ATOM 1548 O O . PHE A 1 187 ? 3.364 -4.734 -24.715 1.00 79.62 187 PHE A O 1
ATOM 1555 N N . SER A 1 188 ? 2.746 -2.797 -23.754 1.00 78.00 188 SER A N 1
ATOM 1556 C CA . SER A 1 188 ? 4.099 -2.339 -23.408 1.00 78.00 188 SER A CA 1
ATOM 1557 C C . SER A 1 188 ? 4.224 -1.969 -21.928 1.00 78.00 188 SER A C 1
ATOM 1559 O O . SER A 1 188 ? 3.257 -1.524 -21.310 1.00 78.00 188 SER A O 1
ATOM 1561 N N . LEU A 1 189 ? 5.428 -2.151 -21.376 1.00 77.38 189 LEU A N 1
ATOM 1562 C CA . LEU A 1 189 ? 5.810 -1.617 -20.063 1.00 77.38 189 LEU A CA 1
ATOM 1563 C C . LEU A 1 189 ? 6.223 -0.141 -20.140 1.00 77.38 189 LEU A C 1
ATOM 1565 O O . LEU A 1 189 ? 6.156 0.554 -19.135 1.00 77.38 189 LEU A O 1
ATOM 1569 N N . GLU A 1 190 ? 6.633 0.319 -21.323 1.00 70.38 190 GLU A N 1
ATOM 1570 C CA . GLU A 1 190 ? 7.237 1.641 -21.542 1.00 70.38 190 GLU A CA 1
ATOM 1571 C C . GLU A 1 190 ? 6.315 2.568 -22.349 1.00 70.38 190 GLU A C 1
ATOM 1573 O O . GLU A 1 190 ? 6.336 3.780 -22.169 1.00 70.38 190 GLU A O 1
ATOM 1578 N N . ASP A 1 191 ? 5.444 2.001 -23.192 1.00 69.94 191 ASP A N 1
ATOM 1579 C CA . ASP A 1 191 ? 4.536 2.758 -24.057 1.00 69.94 191 ASP A CA 1
ATOM 1580 C C . ASP A 1 191 ? 3.084 2.611 -23.590 1.00 69.94 191 ASP A C 1
ATOM 1582 O O . ASP A 1 191 ? 2.394 1.650 -23.946 1.00 69.94 191 ASP A O 1
ATOM 1586 N N . ARG A 1 192 ? 2.575 3.592 -22.836 1.00 64.44 192 ARG A N 1
ATOM 1587 C CA . ARG A 1 192 ? 1.135 3.708 -22.551 1.00 64.44 192 ARG A CA 1
ATOM 1588 C C . ARG A 1 192 ? 0.547 4.932 -23.240 1.00 64.44 192 ARG A C 1
ATOM 1590 O O . ARG A 1 192 ? 1.114 6.019 -23.200 1.00 64.44 192 ARG A O 1
ATOM 1597 N N . TRP A 1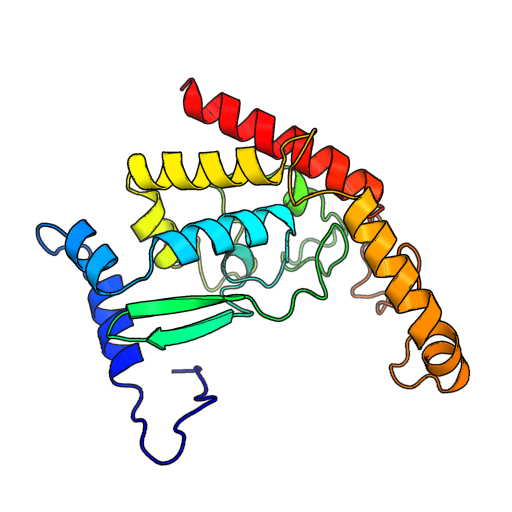 193 ? -0.628 4.763 -23.851 1.00 59.16 193 TRP A N 1
ATOM 1598 C CA . TRP A 1 193 ? -1.433 5.910 -24.264 1.00 59.16 193 TRP A CA 1
ATOM 1599 C C . TRP A 1 193 ? -2.143 6.466 -23.031 1.00 59.16 193 TRP A C 1
ATOM 1601 O O . TRP A 1 193 ? -3.117 5.889 -22.556 1.00 59.16 193 TRP A O 1
ATOM 1611 N N . ILE A 1 194 ? -1.626 7.573 -22.513 1.00 63.50 194 ILE A N 1
ATOM 1612 C CA . ILE A 1 194 ? -2.264 8.398 -21.491 1.00 63.50 194 ILE A CA 1
ATOM 1613 C C . ILE A 1 194 ? -2.601 9.730 -22.182 1.00 63.50 194 ILE A C 1
ATOM 1615 O O . ILE A 1 194 ? -1.810 10.193 -23.008 1.00 63.50 194 ILE A O 1
ATOM 1619 N N . PRO A 1 195 ? -3.771 10.350 -21.936 1.00 62.75 195 PRO A N 1
ATOM 1620 C CA . PRO A 1 195 ? -4.052 11.675 -22.480 1.00 62.75 195 PRO A CA 1
ATOM 1621 C C . PRO A 1 195 ? -2.940 12.652 -22.082 1.00 62.75 195 PRO A C 1
ATOM 1623 O O . PRO A 1 195 ? -2.521 12.650 -20.934 1.00 62.75 195 PRO A O 1
ATOM 1626 N N . GLU A 1 196 ? -2.479 13.506 -22.995 1.00 63.78 196 GLU A N 1
ATOM 1627 C CA . GLU A 1 196 ? -1.332 14.407 -22.760 1.00 63.78 196 GLU A CA 1
ATOM 1628 C C . GLU A 1 196 ? -1.504 15.292 -21.507 1.00 63.78 196 GLU A C 1
ATOM 1630 O O . GLU A 1 196 ? -0.538 15.587 -20.814 1.00 63.78 196 GLU A O 1
ATOM 1635 N N . SER A 1 197 ? -2.746 15.634 -21.142 1.00 61.72 197 SER A N 1
ATOM 1636 C CA . SER A 1 197 ? -3.070 16.367 -19.908 1.00 61.72 197 SER A CA 1
ATOM 1637 C C . SER A 1 197 ? -2.895 15.571 -18.606 1.00 61.72 197 SER A C 1
ATOM 1639 O O . SER A 1 197 ? -2.973 16.154 -17.531 1.00 61.72 197 SER A O 1
ATOM 1641 N N . TRP A 1 198 ? -2.685 14.260 -18.702 1.00 56.88 198 TRP A N 1
ATOM 1642 C CA . TRP A 1 198 ? -2.481 13.310 -17.605 1.00 56.88 198 TRP A CA 1
ATOM 1643 C C . TRP A 1 198 ? -1.088 12.667 -17.686 1.00 56.88 198 TRP A C 1
ATOM 1645 O O . TRP A 1 198 ? -0.701 11.929 -16.783 1.00 56.88 198 TRP A O 1
ATOM 1655 N N . MET A 1 199 ? -0.344 12.913 -18.774 1.00 57.84 199 MET A N 1
ATOM 1656 C CA . MET A 1 199 ? 0.973 12.332 -18.992 1.00 57.84 199 MET A CA 1
ATOM 1657 C C . MET A 1 199 ? 2.009 12.965 -18.076 1.00 57.84 199 MET A C 1
ATOM 1659 O O . MET A 1 199 ? 2.311 14.159 -18.144 1.00 57.84 199 MET A O 1
ATOM 1663 N N . SER A 1 200 ? 2.624 12.104 -17.277 1.00 58.59 200 SER A N 1
ATOM 1664 C CA . SER A 1 200 ? 3.907 12.393 -16.679 1.00 58.59 200 SER A CA 1
ATOM 1665 C C . SER A 1 200 ? 4.993 12.398 -17.784 1.00 58.59 200 SER A C 1
ATOM 1667 O O . SER A 1 200 ? 5.074 11.457 -18.562 1.00 58.59 200 SER A O 1
ATOM 1669 N N . HIS A 1 201 ? 5.796 13.462 -17.916 1.00 56.06 201 HIS A N 1
ATOM 1670 C CA . HIS A 1 201 ? 6.934 13.554 -18.839 1.00 56.06 201 HIS A CA 1
ATOM 1671 C C . HIS A 1 201 ? 8.204 12.847 -18.319 1.00 56.06 201 HIS A C 1
ATOM 1673 O O . HIS A 1 201 ? 9.137 12.668 -19.096 1.00 56.06 201 HIS A O 1
ATOM 1679 N N . ASP A 1 202 ? 8.214 12.405 -17.054 1.00 58.94 202 ASP A N 1
ATOM 1680 C CA . ASP A 1 202 ? 9.331 11.708 -16.394 1.00 58.94 202 ASP A CA 1
ATOM 1681 C C . ASP A 1 202 ? 8.865 10.347 -15.841 1.00 58.94 202 ASP A C 1
ATOM 1683 O O . ASP A 1 202 ? 9.039 10.033 -14.661 1.00 58.94 202 ASP A O 1
ATOM 1687 N N . MET A 1 203 ? 8.205 9.538 -16.679 1.00 65.06 203 MET A N 1
ATOM 1688 C CA . MET A 1 203 ? 7.798 8.187 -16.277 1.00 65.06 203 MET A CA 1
ATOM 1689 C C . MET A 1 203 ? 9.037 7.309 -16.110 1.00 65.06 203 MET A C 1
ATOM 1691 O O . MET A 1 203 ? 9.873 7.202 -17.008 1.00 65.06 203 MET A O 1
ATOM 1695 N N . MET A 1 204 ? 9.147 6.676 -14.948 1.00 76.38 204 MET A N 1
ATOM 1696 C CA . MET A 1 204 ? 10.235 5.759 -14.641 1.00 76.38 204 MET A CA 1
ATOM 1697 C C . MET A 1 204 ? 9.936 4.393 -15.258 1.00 76.38 204 MET A C 1
ATOM 1699 O O . MET A 1 204 ? 8.784 3.955 -15.266 1.00 76.38 204 MET A O 1
ATOM 1703 N N . THR A 1 205 ? 10.959 3.709 -15.777 1.00 82.62 205 THR A N 1
ATOM 1704 C CA . THR A 1 205 ? 10.772 2.318 -16.202 1.00 82.62 205 THR A CA 1
ATOM 1705 C C . THR A 1 205 ? 10.367 1.474 -14.993 1.00 82.62 205 THR A C 1
ATOM 1707 O O . THR A 1 205 ? 10.754 1.774 -13.862 1.00 82.62 205 THR A O 1
ATOM 1710 N N . ALA A 1 206 ? 9.607 0.398 -15.210 1.00 86.19 206 ALA A N 1
ATOM 1711 C CA . ALA A 1 206 ? 9.278 -0.509 -14.113 1.00 86.19 206 ALA A CA 1
ATOM 1712 C C . ALA A 1 206 ? 10.561 -1.039 -13.439 1.00 86.19 206 ALA A C 1
ATOM 1714 O O . ALA A 1 206 ? 10.643 -1.069 -12.221 1.00 86.19 206 ALA A O 1
ATOM 1715 N N . GLU A 1 207 ? 11.601 -1.368 -14.207 1.00 90.94 207 GLU A N 1
ATOM 1716 C CA . GLU A 1 207 ? 12.885 -1.830 -13.661 1.00 90.94 207 GLU A CA 1
ATOM 1717 C C . GLU A 1 207 ? 13.519 -0.817 -12.700 1.00 90.94 207 GLU A C 1
ATOM 1719 O O . GLU A 1 207 ? 13.842 -1.153 -11.557 1.00 90.94 207 GLU A O 1
ATOM 1724 N N . ASP A 1 208 ? 13.630 0.439 -13.138 1.00 90.25 208 ASP A N 1
ATOM 1725 C CA . ASP A 1 208 ? 14.183 1.518 -12.324 1.00 90.25 208 ASP A CA 1
ATOM 1726 C C . ASP A 1 208 ? 13.319 1.779 -11.087 1.00 90.25 208 ASP A C 1
ATOM 1728 O O . ASP A 1 208 ? 13.859 2.003 -10.001 1.00 90.25 208 ASP A O 1
ATOM 1732 N N . TYR A 1 209 ? 11.990 1.707 -11.223 1.00 92.06 209 TYR A N 1
ATOM 1733 C CA . TYR A 1 209 ? 11.069 1.892 -10.105 1.00 92.06 209 TYR A CA 1
ATOM 1734 C C . TYR A 1 209 ? 11.300 0.838 -9.030 1.00 92.06 209 TYR A C 1
ATOM 1736 O O . TYR A 1 209 ? 11.487 1.192 -7.867 1.00 92.06 209 TYR A O 1
ATOM 1744 N N . TYR A 1 210 ? 11.341 -0.442 -9.405 1.00 94.62 210 TYR A N 1
ATOM 1745 C CA . TYR A 1 210 ? 11.573 -1.528 -8.455 1.00 94.62 210 TYR A CA 1
ATOM 1746 C C . TYR A 1 210 ? 12.915 -1.359 -7.739 1.00 94.62 210 TYR A C 1
ATOM 1748 O O . TYR A 1 210 ? 12.967 -1.410 -6.508 1.00 94.62 210 TYR A O 1
ATOM 1756 N N . ALA A 1 211 ? 13.986 -1.092 -8.493 1.00 94.31 211 ALA A N 1
ATOM 1757 C CA . ALA A 1 211 ? 15.326 -0.931 -7.939 1.00 94.31 211 ALA A CA 1
ATOM 1758 C C . ALA A 1 211 ? 15.411 0.250 -6.957 1.00 94.31 211 ALA A C 1
ATOM 1760 O O . ALA A 1 211 ? 15.890 0.099 -5.827 1.00 94.31 211 ALA A O 1
ATOM 1761 N N . GLN A 1 212 ? 14.916 1.425 -7.356 1.00 94.88 212 GLN A N 1
ATOM 1762 C CA . GLN A 1 212 ? 14.959 2.617 -6.511 1.00 94.88 212 GLN A CA 1
ATOM 1763 C C . GLN A 1 212 ? 14.038 2.481 -5.297 1.00 94.88 212 GLN A C 1
ATOM 1765 O O . GLN A 1 212 ? 14.440 2.828 -4.185 1.00 94.88 212 GLN A O 1
ATOM 1770 N N . LYS A 1 213 ? 12.828 1.938 -5.482 1.00 95.81 213 LYS A N 1
ATOM 1771 C CA . LYS A 1 213 ? 11.850 1.759 -4.406 1.00 95.81 213 LYS A CA 1
ATOM 1772 C C . LYS A 1 213 ? 12.356 0.788 -3.349 1.00 95.81 213 LYS A C 1
ATOM 1774 O O . LYS A 1 213 ? 12.326 1.132 -2.170 1.00 95.81 213 LYS A O 1
ATOM 1779 N N . ALA A 1 214 ? 12.868 -0.377 -3.748 1.00 96.75 214 ALA A N 1
ATOM 1780 C CA . ALA A 1 214 ? 13.420 -1.356 -2.815 1.00 96.75 214 ALA A CA 1
ATOM 1781 C C . ALA A 1 214 ? 14.612 -0.777 -2.036 1.00 96.75 214 ALA A C 1
ATOM 1783 O O . ALA A 1 214 ? 14.647 -0.857 -0.807 1.00 96.75 214 ALA A O 1
ATOM 1784 N N . SER A 1 215 ? 15.550 -0.114 -2.725 1.00 96.44 215 SER A N 1
ATOM 1785 C CA . SER A 1 215 ? 16.698 0.523 -2.070 1.00 96.44 215 SER A CA 1
ATOM 1786 C C . SER A 1 215 ? 16.273 1.607 -1.077 1.00 96.44 215 SER A C 1
ATOM 1788 O O . SER A 1 215 ? 16.833 1.681 0.017 1.00 96.44 215 SER A O 1
ATOM 1790 N N . PHE A 1 216 ? 15.308 2.453 -1.445 1.00 96.75 216 PHE A N 1
ATOM 1791 C CA . PHE A 1 216 ? 14.824 3.523 -0.578 1.00 96.75 216 PHE A CA 1
ATOM 1792 C C . PHE A 1 216 ? 14.102 2.967 0.653 1.00 96.75 216 PHE A C 1
ATOM 1794 O O . PHE A 1 216 ? 14.402 3.372 1.774 1.00 96.75 216 PHE A O 1
ATOM 1801 N N . VAL A 1 217 ? 13.176 2.021 0.458 1.00 97.31 217 VAL A N 1
ATOM 1802 C CA . VAL A 1 217 ? 12.385 1.404 1.534 1.00 97.31 217 VAL A CA 1
ATOM 1803 C C . VAL A 1 217 ? 13.297 0.821 2.603 1.00 97.31 217 VAL A C 1
ATOM 1805 O O . VAL A 1 217 ? 13.126 1.124 3.781 1.00 97.31 217 VAL A O 1
ATOM 1808 N N . ARG A 1 218 ? 14.296 0.027 2.202 1.00 97.12 218 ARG A N 1
ATOM 1809 C CA . ARG A 1 218 ? 15.221 -0.604 3.151 1.00 97.12 218 ARG A CA 1
ATOM 1810 C C . ARG A 1 218 ? 16.022 0.435 3.933 1.00 97.12 218 ARG A C 1
ATOM 1812 O O . ARG A 1 218 ? 16.098 0.337 5.153 1.00 97.12 218 ARG A O 1
ATOM 1819 N N . ALA A 1 219 ? 16.525 1.470 3.257 1.00 97.38 219 ALA A N 1
ATOM 1820 C CA . ALA A 1 219 ? 17.240 2.565 3.912 1.00 97.38 219 ALA A CA 1
ATOM 1821 C C . ALA A 1 219 ? 16.353 3.358 4.892 1.00 97.38 219 ALA A C 1
ATOM 1823 O O . ALA A 1 219 ? 16.816 3.744 5.964 1.00 97.38 219 ALA A O 1
ATOM 1824 N N . SER A 1 220 ? 15.082 3.590 4.549 1.00 97.38 220 SER A N 1
ATOM 1825 C CA . SER A 1 220 ? 14.116 4.264 5.426 1.00 97.38 220 SER A CA 1
ATOM 1826 C C . SER A 1 220 ? 13.788 3.411 6.654 1.00 97.38 220 SER A C 1
ATOM 1828 O O . SER A 1 220 ? 13.820 3.922 7.769 1.00 97.38 220 SER A O 1
ATOM 1830 N N . VAL A 1 221 ? 13.575 2.101 6.492 1.00 97.69 221 VAL A N 1
ATOM 1831 C CA . VAL A 1 221 ? 13.376 1.192 7.633 1.00 97.69 221 VAL A CA 1
ATOM 1832 C C . VAL A 1 221 ? 14.615 1.153 8.540 1.00 97.69 221 VAL A C 1
ATOM 1834 O O . VAL A 1 221 ? 14.482 1.243 9.758 1.00 97.69 221 VAL A O 1
ATOM 1837 N N . ASP A 1 222 ? 15.825 1.073 7.980 1.00 97.75 222 ASP A N 1
ATOM 1838 C CA . ASP A 1 222 ? 17.070 1.093 8.767 1.00 97.75 222 ASP A CA 1
ATOM 1839 C C . ASP A 1 222 ? 17.228 2.367 9.593 1.00 97.75 222 ASP A C 1
ATOM 1841 O O . ASP A 1 222 ? 17.692 2.330 10.737 1.00 97.75 222 ASP A O 1
ATOM 1845 N N . TYR A 1 223 ? 16.818 3.497 9.021 1.00 97.19 223 TYR A N 1
ATOM 1846 C CA . TYR A 1 223 ? 16.805 4.770 9.720 1.00 97.19 223 TYR A CA 1
ATOM 1847 C C . TYR A 1 223 ? 15.877 4.733 10.944 1.00 97.19 223 TYR A C 1
ATOM 1849 O O . TYR A 1 223 ? 16.333 5.053 12.042 1.00 97.19 223 TYR A O 1
ATOM 1857 N N . HIS A 1 224 ? 14.630 4.276 10.783 1.00 96.19 224 HIS A N 1
ATOM 1858 C CA . HIS A 1 224 ? 13.641 4.203 11.873 1.00 96.19 224 HIS A CA 1
ATOM 1859 C C . HIS A 1 224 ? 13.984 3.174 12.949 1.00 96.19 224 HIS A C 1
ATOM 1861 O O . HIS A 1 224 ? 13.706 3.382 14.119 1.00 96.19 224 HIS A O 1
ATOM 1867 N N . ARG A 1 225 ? 14.675 2.087 12.602 1.00 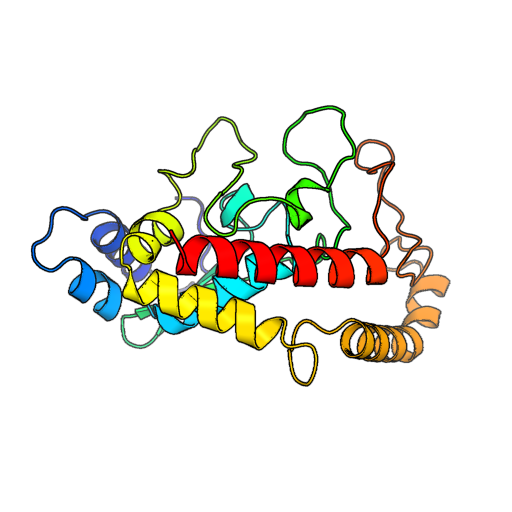94.50 225 ARG A N 1
ATOM 1868 C CA . ARG A 1 225 ? 15.121 1.092 13.595 1.00 94.50 225 ARG A CA 1
ATOM 1869 C C . ARG A 1 225 ? 16.270 1.565 14.478 1.00 94.50 225 ARG A C 1
ATOM 1871 O O . ARG A 1 225 ? 16.612 0.895 15.453 1.00 94.50 225 ARG A O 1
ATOM 1878 N N . THR A 1 226 ? 16.922 2.661 14.104 1.00 93.50 226 THR A N 1
ATOM 1879 C CA . THR A 1 226 ? 18.126 3.164 14.775 1.00 93.50 226 THR A CA 1
ATOM 1880 C C . THR A 1 226 ? 17.927 4.506 15.480 1.00 93.50 226 THR A C 1
ATOM 1882 O O . THR A 1 226 ? 18.864 4.954 16.148 1.00 93.50 226 THR A O 1
ATOM 1885 N N . HIS A 1 227 ? 16.742 5.123 15.377 1.00 87.81 227 HIS A N 1
ATOM 1886 C CA . HIS A 1 227 ? 16.405 6.440 15.935 1.00 87.81 227 HIS A CA 1
ATOM 1887 C C . HIS A 1 227 ? 15.044 6.423 16.627 1.00 87.81 227 HIS A C 1
ATOM 1889 O O . HIS A 1 227 ? 14.923 7.133 17.652 1.00 87.81 227 HIS A O 1
#

pLDDT: mean 88.1, std 11.33, range [54.38, 98.81]